Protein AF-0000000079471118 (afdb_homodimer)

Solvent-accessible surface area (backbone atoms only — not comparable to full-atom values): 15641 Å² total; per-residue (Å²): 132,54,49,66,48,56,53,48,51,47,45,50,26,27,74,70,40,84,67,59,53,67,59,34,50,53,54,43,32,71,78,36,56,78,58,51,64,77,46,69,72,38,81,84,42,38,38,60,42,48,54,52,50,48,50,54,51,33,49,56,26,56,62,56,81,50,81,45,24,66,61,51,50,52,52,48,48,47,43,35,44,35,70,72,39,62,73,66,54,53,52,54,48,55,49,39,47,51,54,43,45,43,61,64,39,38,90,74,56,40,72,67,42,51,50,34,49,54,51,49,53,52,52,50,44,50,39,73,78,44,63,83,67,60,77,69,80,64,74,78,86,133,54,46,64,46,56,53,48,50,47,44,50,25,27,75,69,39,84,67,59,52,67,58,35,50,51,54,43,32,71,77,37,56,80,58,51,63,77,45,70,72,38,82,83,42,38,39,60,44,48,54,52,51,48,50,53,51,32,50,54,26,56,61,57,83,51,82,44,22,66,61,52,51,51,50,49,49,47,41,35,44,35,70,74,38,63,72,67,53,53,52,53,49,56,50,39,47,51,53,43,44,44,62,64,39,39,91,73,57,41,74,67,43,52,52,35,49,54,52,49,53,52,51,51,44,50,40,72,77,46,68,83,65,63,78,68,80,63,71,77,87

Nearest PDB structures (foldseek):
  7ohd-assembly1_A  TM=8.290E-01  e=1.292E-02  Mus musculus
  7vqg-assembly1_A  TM=8.232E-01  e=1.292E-02  Homo sapiens
  4mpm-assembly1_A  TM=7.815E-01  e=1.292E-02  Homo sapiens
  1oj6-assembly1_A  TM=8.125E-01  e=1.860E-02  Homo sapiens
  8grz-assembly1_A  TM=8.108E-01  e=1.860E-02  Homo sapiens

Radius of gyration: 20.03 Å; Cα contacts (8 Å, |Δi|>4): 223; chains: 2; bounding box: 37×60×41 Å

Foldseek 3Di:
DPLVLLVVLVVLLCVQDVACLVVLVVLLCVVPVVCVVVCVVVVVCPVSRVVVVLVVVLLNCVSPVVPCNLVSLVVVCVVCVVVVHHLVVVLVSLVSVVVSSCVRSDPVCDPVSVVVSVVSSVVVVVCSVPSPPPPPVPPVD/DPLVLQVVLVVLLCVQDVACLVVLVVLLCVVPVVCVVVCVPVVVCPVSRVVVVLVVVLLNCVSPVVPCNLVSLVVVCVVCVVVVHHLVVVLVSLVSVVVSSCVRSDPVCDPVSVVVSVVSSVVVVVCSVPSPPPPPCPPVD

Sequence (282 aa):
MNADLIEQSLELAAERCEDLTPLVYARLFADHPEMEALFWDDKNWAIRGEMLAQVFSAILDFIGERLYASTLIQTEVITHAGYDVPPDVFAIFFSTVAATLKDVVGGDWTPAIDQAWTKLLADLDYYVTHPNQAETVGVTVMNADLIEQSLELAAERCEDLTPLVYARLFADHPEMEALFWDDKNWAIRGEMLAQVFSAILDFIGERLYASTLIQTEVITHAGYDVPP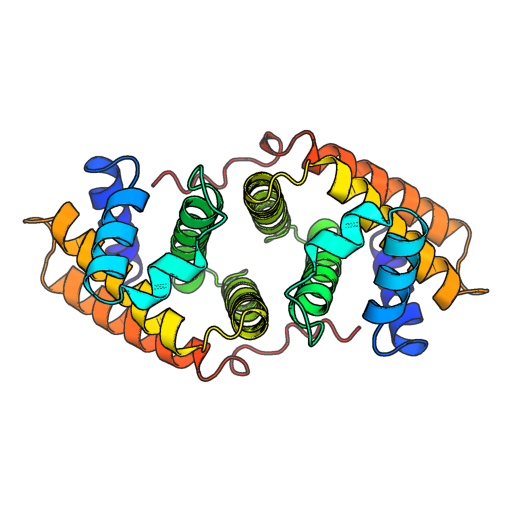DVFAIFFSTVAATLKDVVGGDWTPAIDQAWTKLLADLDYYVTHPNQAETVGVTV

Organism: NCBI:txid2803784

InterPro domains:
  IPR000971 Globin [PF00042] (24-123)
  IPR000971 Globin [PS01033] (1-133)
  IPR009050 Globin-like superfamily [SSF46458] (4-123)
  IPR012292 Globin/Protoglobin [G3DSA:1.10.490.10] (1-130)
  IPR044399 Myoglobin-like, M family globin domain [cd01040] (6-124)

Secondary structure (DSSP, 8-state):
--HHHHHHHHHHHHHH-S--HHHHHHHHHHH-HHHHGGGTT-TTSHHHHHHHHHHHHHHHHHTTT-SSHHHHHHHHHHHHHHTT--THHHHHHHHHHHHHHHHHHGGG--HHHHHHHHHHHHHHHHHHH-GGGS-------/--HHHHHHHHHHHHHH-S--HHHHHHHHHHH-HHHHGGGTT-TTSHHHHHHHHHHHHHHHHHTTT-SSHHHHHHHHHHHHHHTT--THHHHHHHHHHHHHHHHHHGGG--HHHHHHHHHHHHHHHHHHH-GGGS-------

Structure (mmCIF, N/CA/C/O backbone):
data_AF-0000000079471118-model_v1
#
loop_
_entity.id
_entity.type
_entity.pdbx_description
1 polymer Globin
#
loop_
_atom_site.group_PDB
_atom_site.id
_atom_site.type_symbol
_atom_site.label_atom_id
_atom_site.label_alt_id
_atom_site.label_comp_id
_atom_site.label_asym_id
_atom_site.label_entity_id
_atom_site.label_seq_id
_atom_site.pdbx_PDB_ins_code
_atom_site.Cartn_x
_atom_site.Cartn_y
_atom_site.Cartn_z
_atom_site.occupancy
_atom_site.B_iso_or_equiv
_atom_site.auth_seq_id
_atom_site.auth_comp_id
_atom_site.auth_asym_id
_atom_site.auth_atom_id
_atom_site.pdbx_PDB_model_num
ATOM 1 N N . MET A 1 1 ? 1.698 -24.203 8.938 1 67 1 MET A N 1
ATOM 2 C CA . MET A 1 1 ? 2.109 -23.844 7.586 1 67 1 MET A CA 1
ATOM 3 C C . MET A 1 1 ? 3.625 -23.922 7.438 1 67 1 MET A C 1
ATOM 5 O O . MET A 1 1 ? 4.359 -23.641 8.383 1 67 1 MET A O 1
ATOM 9 N N . ASN A 1 2 ? 4.113 -24.547 6.211 1 87.25 2 ASN A N 1
ATOM 10 C CA . ASN A 1 2 ? 5.555 -24.672 6.008 1 87.25 2 ASN A CA 1
ATOM 11 C C . ASN A 1 2 ? 6.105 -23.5 5.207 1 87.25 2 ASN A C 1
ATOM 13 O O . ASN A 1 2 ? 6.121 -23.531 3.977 1 87.25 2 ASN A O 1
ATOM 17 N N . ALA A 1 3 ? 6.508 -22.547 5.828 1 95.12 3 ALA A N 1
ATOM 18 C CA . ALA A 1 3 ? 7.008 -21.297 5.262 1 95.12 3 ALA A CA 1
ATOM 19 C C . ALA A 1 3 ? 8.172 -21.562 4.309 1 95.12 3 ALA A C 1
ATOM 21 O O . ALA A 1 3 ? 8.297 -20.891 3.277 1 95.12 3 ALA A O 1
ATOM 22 N N . ASP A 1 4 ? 8.906 -22.531 4.602 1 96.88 4 ASP A N 1
ATOM 23 C CA . ASP A 1 4 ? 10.094 -22.828 3.805 1 96.88 4 ASP A CA 1
ATOM 24 C C . ASP A 1 4 ? 9.711 -23.266 2.395 1 96.88 4 ASP A C 1
ATOM 26 O O . ASP A 1 4 ? 10.391 -22.922 1.424 1 96.88 4 ASP A O 1
ATOM 30 N N . LEU A 1 5 ? 8.648 -24 2.322 1 98.12 5 LEU A N 1
ATOM 31 C CA . LEU A 1 5 ? 8.219 -24.516 1.028 1 98.12 5 LEU A CA 1
ATOM 32 C C . LEU A 1 5 ? 7.652 -23.391 0.16 1 98.12 5 LEU A C 1
ATOM 34 O O . LEU A 1 5 ? 7.805 -23.422 -1.063 1 98.12 5 LEU A O 1
ATOM 38 N N . ILE A 1 6 ? 6.961 -22.484 0.788 1 98.5 6 ILE A N 1
ATOM 39 C CA . ILE A 1 6 ? 6.465 -21.312 0.062 1 98.5 6 ILE A CA 1
ATOM 40 C C . ILE A 1 6 ? 7.641 -20.516 -0.504 1 98.5 6 ILE A C 1
ATOM 42 O O . ILE A 1 6 ? 7.672 -20.219 -1.698 1 98.5 6 ILE A O 1
ATOM 46 N N . GLU A 1 7 ? 8.633 -20.234 0.314 1 97.88 7 GLU A N 1
ATOM 47 C CA . GLU A 1 7 ? 9.805 -19.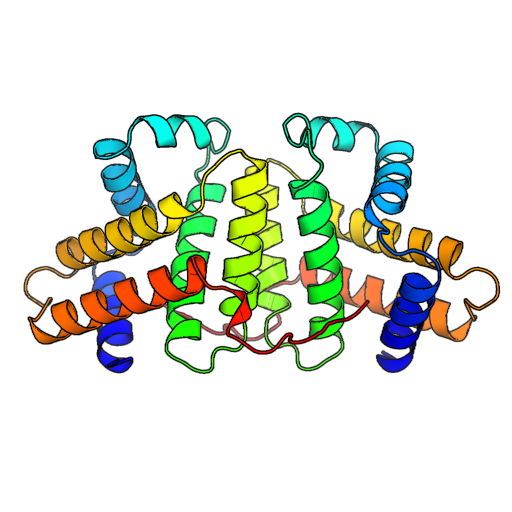484 -0.107 1 97.88 7 GLU A CA 1
ATOM 48 C C . GLU A 1 7 ? 10.562 -20.203 -1.214 1 97.88 7 GLU A C 1
ATOM 50 O O . GLU A 1 7 ? 10.992 -19.594 -2.191 1 97.88 7 GLU A O 1
ATOM 55 N N . GLN A 1 8 ? 10.695 -21.438 -1.019 1 97.56 8 GLN A N 1
ATOM 56 C CA . GLN A 1 8 ? 11.391 -22.25 -2.016 1 97.56 8 GLN A CA 1
ATOM 57 C C . GLN A 1 8 ? 10.68 -22.188 -3.363 1 97.56 8 GLN A C 1
ATOM 59 O O . GLN A 1 8 ? 11.32 -22.078 -4.406 1 97.56 8 GLN A O 1
ATOM 64 N N . SER A 1 9 ? 9.406 -22.297 -3.334 1 98.19 9 SER A N 1
ATOM 65 C CA . SER A 1 9 ? 8.648 -22.297 -4.582 1 98.19 9 SER A CA 1
ATOM 66 C C . SER A 1 9 ? 8.742 -20.938 -5.285 1 98.19 9 SER A C 1
ATOM 68 O O . SER A 1 9 ? 8.781 -20.875 -6.516 1 98.19 9 SER A O 1
ATOM 70 N N . LEU A 1 10 ? 8.766 -19.922 -4.508 1 97.94 10 LEU A N 1
ATOM 71 C CA . LEU A 1 10 ? 8.938 -18.594 -5.086 1 97.94 10 LEU A CA 1
ATOM 72 C C . LEU A 1 10 ? 10.32 -18.453 -5.711 1 97.94 10 LEU A C 1
ATOM 74 O O . LEU A 1 10 ? 10.461 -17.844 -6.777 1 97.94 10 LEU A O 1
ATOM 78 N N . GLU A 1 11 ? 11.305 -18.969 -5.059 1 97.56 11 GLU A N 1
ATOM 79 C CA . GLU A 1 11 ? 12.672 -18.922 -5.582 1 97.56 11 GLU A CA 1
ATOM 80 C C . GLU A 1 11 ? 12.789 -19.719 -6.879 1 97.56 11 GLU A C 1
ATOM 82 O O . GLU A 1 11 ? 13.43 -19.266 -7.832 1 97.56 11 GLU A O 1
ATOM 87 N N . LEU A 1 12 ? 12.188 -20.891 -6.922 1 98.06 12 LEU A N 1
ATOM 88 C CA . LEU A 1 12 ? 12.188 -21.719 -8.125 1 98.06 12 LEU A CA 1
ATOM 89 C C . LEU A 1 12 ? 11.516 -20.984 -9.281 1 98.06 12 LEU A C 1
ATOM 91 O O . LEU A 1 12 ? 12.016 -21.031 -10.414 1 98.06 12 LEU A O 1
ATOM 95 N N . ALA A 1 13 ? 10.406 -20.344 -9 1 98.19 13 ALA A N 1
ATOM 96 C CA . ALA A 1 13 ? 9.703 -19.578 -10.039 1 98.19 13 ALA A CA 1
ATOM 97 C C . ALA A 1 13 ? 10.562 -18.438 -10.57 1 98.19 13 ALA A C 1
ATOM 99 O O . ALA A 1 13 ? 10.602 -18.203 -11.773 1 98.19 13 ALA A O 1
ATOM 100 N N . ALA A 1 14 ? 11.25 -17.75 -9.664 1 96.31 14 ALA A N 1
ATOM 101 C CA . ALA A 1 14 ? 12.094 -16.625 -10.039 1 96.31 14 ALA A CA 1
ATOM 102 C C . ALA A 1 14 ? 13.242 -17.078 -10.938 1 96.31 14 ALA A C 1
ATOM 104 O O . ALA A 1 14 ? 13.68 -16.328 -11.82 1 96.31 14 ALA A O 1
ATOM 105 N N . GLU A 1 15 ? 13.688 -18.266 -10.734 1 97.06 15 GLU A N 1
ATOM 106 C CA . GLU A 1 15 ? 14.766 -18.812 -11.555 1 97.06 15 GLU A CA 1
ATOM 107 C C . GLU A 1 15 ? 14.281 -19.094 -12.977 1 97.06 15 GLU A C 1
ATOM 109 O O . GLU A 1 15 ? 15.078 -19.062 -13.922 1 97.06 15 GLU A O 1
ATOM 114 N N . ARG A 1 16 ? 13.031 -19.312 -13.109 1 97.56 16 ARG A N 1
ATOM 115 C CA . ARG A 1 16 ? 12.492 -19.766 -14.383 1 97.56 16 ARG A CA 1
ATOM 116 C C . ARG A 1 16 ? 11.859 -18.609 -15.148 1 97.56 16 ARG A C 1
ATOM 118 O O . ARG A 1 16 ? 11.773 -18.641 -16.375 1 97.56 16 ARG A O 1
ATOM 125 N N . CYS A 1 17 ? 11.383 -17.672 -14.422 1 97.44 17 CYS A N 1
ATOM 126 C CA . CYS A 1 17 ? 10.688 -16.531 -15.008 1 97.44 17 CYS A CA 1
ATOM 127 C C . CYS A 1 17 ? 11.031 -15.242 -14.281 1 97.44 17 CYS A C 1
ATOM 129 O O . CYS A 1 17 ? 10.688 -15.078 -13.109 1 97.44 17 CYS A O 1
ATOM 131 N N . GLU A 1 18 ? 11.672 -14.305 -14.938 1 95.44 18 GLU A N 1
ATOM 132 C CA . GLU A 1 18 ? 12.148 -13.062 -14.336 1 95.44 18 GLU A CA 1
ATOM 133 C C . GLU A 1 18 ? 10.984 -12.188 -13.891 1 95.44 18 GLU A C 1
ATOM 135 O O . GLU A 1 18 ? 11.047 -11.547 -12.836 1 95.44 18 GLU A O 1
ATOM 140 N N . ASP A 1 19 ? 10.008 -12.125 -14.719 1 96.88 19 ASP A N 1
ATOM 141 C CA . ASP A 1 19 ? 8.828 -11.305 -14.438 1 96.88 19 ASP A CA 1
ATOM 142 C C . ASP A 1 19 ? 7.543 -12.102 -14.656 1 96.88 19 ASP A C 1
ATOM 144 O O . ASP A 1 19 ? 7.176 -12.406 -15.789 1 96.88 19 ASP A O 1
ATOM 148 N N . LEU A 1 20 ? 6.824 -12.375 -13.57 1 98.06 20 LEU A N 1
ATOM 149 C CA . LEU A 1 20 ? 5.637 -13.227 -13.602 1 98.06 20 LEU A CA 1
ATOM 150 C C . LEU A 1 20 ? 4.395 -12.406 -13.945 1 98.06 20 LEU A C 1
ATOM 152 O O . LEU A 1 20 ? 3.326 -12.969 -14.195 1 98.06 20 LEU A O 1
ATOM 156 N N . THR A 1 21 ? 4.535 -11.125 -14.047 1 98.5 21 THR A N 1
ATOM 157 C CA . THR A 1 21 ? 3.395 -10.219 -14.148 1 98.5 21 THR A CA 1
ATOM 158 C C . THR A 1 21 ? 2.559 -10.531 -15.383 1 98.5 21 THR A C 1
ATOM 160 O O . THR A 1 21 ? 1.351 -10.758 -15.281 1 98.5 21 THR A O 1
ATOM 163 N N . PRO A 1 22 ? 3.16 -10.703 -16.562 1 98.19 22 PRO A N 1
ATOM 164 C CA . PRO A 1 22 ? 2.336 -10.992 -17.734 1 98.19 22 PRO A CA 1
ATOM 165 C C . PRO A 1 22 ? 1.589 -12.32 -17.625 1 98.19 22 PRO A C 1
ATOM 167 O O . PRO A 1 22 ? 0.435 -12.422 -18.047 1 98.19 22 PRO A O 1
ATOM 170 N N . LEU A 1 23 ? 2.189 -13.305 -17 1 98.69 23 LEU A N 1
ATOM 171 C CA . LEU A 1 23 ? 1.571 -14.617 -16.891 1 98.69 23 LEU A CA 1
ATOM 172 C C . LEU A 1 23 ? 0.411 -14.594 -15.898 1 98.69 23 LEU A C 1
ATOM 174 O O . LEU A 1 23 ? -0.646 -15.172 -16.156 1 98.69 23 LEU A O 1
ATOM 178 N N . VAL A 1 24 ? 0.638 -13.906 -14.812 1 98.81 24 VAL A N 1
ATOM 179 C CA . VAL A 1 24 ? -0.383 -13.828 -13.773 1 98.81 24 VAL A CA 1
ATOM 180 C C . VAL A 1 24 ? -1.61 -13.094 -14.305 1 98.81 24 VAL A C 1
ATOM 182 O O . VAL A 1 24 ? -2.738 -13.578 -14.164 1 98.81 24 VAL A O 1
ATOM 185 N N . TYR A 1 25 ? -1.424 -12.016 -14.938 1 98.75 25 TYR A N 1
ATOM 186 C CA . TYR A 1 25 ? -2.562 -11.211 -15.367 1 98.75 25 TYR A CA 1
ATOM 187 C C . TYR A 1 25 ? -3.225 -11.82 -16.594 1 98.75 25 TYR A C 1
ATOM 189 O O . TYR A 1 25 ? -4.438 -11.688 -16.781 1 98.75 25 TYR A O 1
ATOM 197 N N . ALA A 1 26 ? -2.428 -12.516 -17.484 1 98.62 26 ALA A N 1
ATOM 198 C CA . ALA A 1 26 ? -3.059 -13.273 -18.562 1 98.62 26 ALA A CA 1
ATOM 199 C C . ALA A 1 26 ? -4.031 -14.312 -18 1 98.62 26 ALA A C 1
ATOM 201 O O . ALA A 1 26 ? -5.16 -14.438 -18.484 1 98.62 26 ALA A O 1
ATOM 202 N N . ARG A 1 27 ? -3.621 -15.039 -17 1 98.75 27 ARG A N 1
ATOM 203 C CA . ARG A 1 27 ? -4.48 -16.047 -16.375 1 98.75 27 ARG A CA 1
ATOM 204 C C . ARG A 1 27 ? -5.684 -15.391 -15.703 1 98.75 27 ARG A C 1
ATOM 206 O O . ARG A 1 27 ? -6.812 -15.859 -15.859 1 98.75 27 ARG A O 1
ATOM 213 N N . LEU A 1 28 ? -5.426 -14.289 -14.961 1 98.69 28 LEU A N 1
ATOM 214 C CA . LEU A 1 28 ? -6.5 -13.594 -14.266 1 98.69 28 LEU A CA 1
ATOM 215 C C . LEU A 1 28 ? -7.578 -13.141 -15.242 1 98.69 28 LEU A C 1
ATOM 217 O O . LEU A 1 28 ? -8.766 -13.391 -15.016 1 98.69 28 LEU A O 1
ATOM 221 N N . PHE A 1 29 ? -7.164 -12.555 -16.344 1 98.38 29 PHE A N 1
ATOM 222 C CA . PHE A 1 29 ? -8.117 -11.93 -17.25 1 98.38 29 PHE A CA 1
ATOM 223 C C . PHE A 1 29 ? -8.797 -12.977 -18.125 1 98.38 29 PHE A C 1
ATOM 225 O O . PHE A 1 29 ? -9.906 -12.766 -18.609 1 98.38 29 PHE A O 1
ATOM 232 N N . ALA A 1 30 ? -8.117 -14.102 -18.344 1 98.44 30 ALA A N 1
ATOM 233 C CA . ALA A 1 30 ? -8.773 -15.219 -19.016 1 98.44 30 ALA A CA 1
ATOM 234 C C . ALA A 1 30 ? -9.945 -15.742 -18.203 1 98.44 30 ALA A C 1
ATOM 236 O O . ALA A 1 30 ? -11.016 -16.016 -18.734 1 98.44 30 ALA A O 1
ATOM 237 N N . ASP A 1 31 ? -9.758 -15.828 -16.922 1 97.56 31 ASP A N 1
ATOM 238 C CA . ASP A 1 31 ? -10.766 -16.391 -16.016 1 97.56 31 ASP A CA 1
ATOM 239 C C . ASP A 1 31 ? -11.773 -15.32 -15.602 1 97.56 31 ASP A C 1
ATOM 241 O O . ASP A 1 31 ? -12.93 -15.633 -15.312 1 97.56 31 ASP A O 1
ATOM 245 N N . HIS A 1 32 ? -11.328 -14.047 -15.547 1 97.25 32 HIS A N 1
ATOM 246 C CA . HIS A 1 32 ? -12.141 -12.93 -15.086 1 97.25 32 HIS A CA 1
ATOM 247 C C . HIS A 1 32 ? -11.984 -11.719 -16 1 97.25 32 HIS A C 1
ATOM 249 O O . HIS A 1 32 ? -11.445 -10.688 -15.594 1 97.25 32 HIS A O 1
ATOM 255 N N . PRO A 1 33 ? -12.555 -11.82 -17.219 1 97.31 33 PRO A N 1
ATOM 256 C CA . PRO A 1 33 ? -12.367 -10.758 -18.203 1 97.31 33 PRO A CA 1
ATOM 257 C C . PRO A 1 33 ? -12.898 -9.406 -17.734 1 97.31 33 PRO A C 1
ATOM 259 O O . PRO A 1 33 ? -12.383 -8.359 -18.125 1 97.31 33 PRO A O 1
ATOM 262 N N . GLU A 1 34 ? -13.891 -9.422 -16.828 1 95.25 34 GLU A N 1
ATOM 263 C CA . GLU A 1 34 ? -14.477 -8.195 -16.297 1 95.25 34 GLU A CA 1
ATOM 264 C C . GLU A 1 34 ? -13.461 -7.395 -15.5 1 95.25 34 GLU A C 1
ATOM 266 O O . GLU A 1 34 ? -13.586 -6.172 -15.367 1 95.25 34 GLU A O 1
ATOM 271 N N . MET A 1 35 ? -12.375 -8.023 -14.984 1 96.06 35 MET A N 1
ATOM 272 C CA . MET A 1 35 ? -11.367 -7.348 -14.18 1 96.06 35 MET A CA 1
ATOM 273 C C . MET A 1 35 ? -10.375 -6.598 -15.055 1 96.06 35 MET A C 1
ATOM 275 O O . MET A 1 35 ? -9.695 -5.68 -14.594 1 96.06 35 MET A O 1
ATOM 279 N N . GLU A 1 36 ? -10.297 -7.008 -16.297 1 96.25 36 GLU A N 1
ATOM 280 C CA . GLU A 1 36 ? -9.328 -6.367 -17.188 1 96.25 36 GLU A CA 1
ATOM 281 C C . GLU A 1 36 ? -9.656 -4.891 -17.391 1 96.25 36 GLU A C 1
ATOM 283 O O . GLU A 1 36 ? -8.75 -4.055 -17.469 1 96.25 36 GLU A O 1
ATOM 288 N N . ALA A 1 37 ? -10.922 -4.566 -17.375 1 94.12 37 ALA A N 1
ATOM 289 C CA . ALA A 1 37 ? -11.383 -3.199 -17.594 1 94.12 37 ALA A CA 1
ATOM 290 C C . ALA A 1 37 ? -10.953 -2.279 -16.469 1 94.12 37 ALA A C 1
ATOM 292 O O . ALA A 1 37 ? -10.844 -1.064 -16.641 1 94.12 37 ALA A O 1
ATOM 293 N N . LEU A 1 38 ? -10.703 -2.863 -15.297 1 93.12 38 LEU A N 1
ATOM 294 C CA . LEU A 1 38 ? -10.297 -2.084 -14.133 1 93.12 38 LEU A CA 1
ATOM 295 C C . LEU A 1 38 ? -8.891 -1.525 -14.312 1 93.12 38 LEU A C 1
ATOM 297 O O . LEU A 1 38 ? -8.477 -0.62 -13.586 1 93.12 38 LEU A O 1
ATOM 301 N N . PHE A 1 39 ? -8.195 -2.004 -15.289 1 95.19 39 PHE A N 1
ATOM 302 C CA . PHE A 1 39 ? -6.809 -1.604 -15.492 1 95.19 39 PHE A CA 1
ATOM 303 C C . PHE A 1 39 ? -6.668 -0.774 -16.766 1 95.19 39 PHE A C 1
ATOM 305 O O . PHE A 1 39 ? -5.598 -0.731 -17.375 1 95.19 39 PHE A O 1
ATOM 312 N N . TRP A 1 40 ? -7.746 -0.071 -17.078 1 91.31 40 TRP A N 1
ATOM 313 C CA . TRP A 1 40 ? -7.812 0.653 -18.344 1 91.31 40 TRP A CA 1
ATOM 314 C C . TRP A 1 40 ? -6.75 1.744 -18.406 1 91.31 40 TRP A C 1
ATOM 316 O O . TRP A 1 40 ? -6.234 2.064 -19.484 1 91.31 40 TRP A O 1
ATOM 326 N N . ASP A 1 41 ? -6.371 2.268 -17.312 1 88.06 41 ASP A N 1
ATOM 327 C CA . ASP A 1 41 ? -5.449 3.398 -17.297 1 88.06 41 ASP A CA 1
ATOM 328 C C . ASP A 1 41 ? -4.027 2.945 -16.969 1 88.06 41 ASP A C 1
ATOM 330 O O . ASP A 1 41 ? -3.125 3.773 -16.828 1 88.06 41 ASP A O 1
ATOM 334 N N . ASP A 1 42 ? -3.842 1.68 -16.781 1 93.38 42 ASP A N 1
ATOM 335 C CA . ASP A 1 42 ? -2.525 1.109 -16.516 1 93.38 42 ASP A CA 1
ATOM 336 C C . ASP A 1 42 ? -1.831 0.688 -17.812 1 93.38 42 ASP A C 1
ATOM 338 O O . ASP A 1 42 ? -1.557 -0.497 -18.016 1 93.38 42 ASP A O 1
ATOM 342 N N . LYS A 1 43 ? -1.395 1.702 -18.641 1 91.12 43 LYS A N 1
ATOM 343 C CA . LYS A 1 43 ? -0.921 1.468 -20 1 91.12 43 LYS A CA 1
ATOM 344 C C . LYS A 1 43 ? 0.472 0.844 -20 1 91.12 43 LYS A C 1
ATOM 346 O O . LYS A 1 43 ? 0.802 0.048 -20.875 1 91.12 43 LYS A O 1
ATOM 351 N N . ASN A 1 44 ? 1.226 1.172 -19.031 1 93.06 44 ASN A N 1
ATOM 352 C CA . ASN A 1 44 ? 2.596 0.668 -19.016 1 93.06 44 ASN A CA 1
ATOM 353 C C . ASN A 1 44 ? 2.76 -0.478 -18.031 1 93.06 44 ASN A C 1
ATOM 355 O O . ASN A 1 44 ? 3.883 -0.9 -17.75 1 93.06 44 ASN A O 1
ATOM 359 N N . TRP A 1 45 ? 1.742 -0.939 -17.359 1 95 45 TRP A N 1
ATOM 360 C CA . TRP A 1 45 ? 1.654 -2.113 -16.5 1 95 45 TRP A CA 1
ATOM 361 C C . TRP A 1 45 ? 2.344 -1.861 -15.164 1 95 45 TRP A C 1
ATOM 363 O O . TRP A 1 45 ? 2.645 -2.803 -14.422 1 95 45 TRP A O 1
ATOM 373 N N . ALA A 1 46 ? 2.545 -0.567 -14.844 1 94.31 46 ALA A N 1
ATOM 374 C CA . ALA A 1 46 ? 3.205 -0.233 -13.586 1 94.31 46 ALA A CA 1
ATOM 375 C C . ALA A 1 46 ? 2.334 -0.614 -12.391 1 94.31 46 ALA A C 1
ATOM 377 O O . ALA A 1 46 ? 2.828 -1.156 -11.406 1 94.31 46 ALA A O 1
ATOM 378 N N . ILE A 1 47 ? 1.102 -0.398 -12.539 1 95.19 47 ILE A N 1
ATOM 379 C CA . ILE A 1 47 ? 0.175 -0.689 -11.453 1 95.19 47 ILE A CA 1
ATOM 380 C C . ILE A 1 47 ? 0.05 -2.199 -11.273 1 95.19 47 ILE A C 1
ATOM 382 O O . ILE A 1 47 ? 0.172 -2.709 -10.156 1 95.19 47 ILE A O 1
ATOM 386 N N . ARG A 1 48 ? -0.104 -2.918 -12.359 1 97.56 48 ARG A N 1
ATOM 387 C CA . ARG A 1 48 ? -0.202 -4.375 -12.305 1 97.56 48 ARG A CA 1
ATOM 388 C C . ARG A 1 48 ? 1.062 -4.984 -11.711 1 97.56 48 ARG A C 1
ATOM 390 O O . ARG A 1 48 ? 0.987 -5.898 -10.883 1 97.56 48 ARG A O 1
ATOM 397 N N . GLY A 1 49 ? 2.141 -4.461 -12.18 1 97.44 49 GLY A N 1
ATOM 398 C CA . GLY A 1 49 ? 3.406 -4.938 -11.641 1 97.44 49 GLY A CA 1
ATOM 399 C C . GLY A 1 49 ? 3.553 -4.695 -10.148 1 97.44 49 GLY A C 1
ATOM 400 O O . GLY A 1 49 ? 3.979 -5.586 -9.414 1 97.44 49 GLY A O 1
ATOM 401 N N . GLU A 1 50 ? 3.215 -3.527 -9.711 1 96.38 50 GLU A N 1
ATOM 402 C CA . GLU A 1 50 ? 3.33 -3.189 -8.297 1 96.38 50 GLU A CA 1
ATOM 403 C C . GLU A 1 50 ? 2.357 -4.008 -7.449 1 96.38 50 GLU A C 1
ATOM 405 O O . GLU A 1 50 ? 2.699 -4.445 -6.352 1 96.38 50 GLU A O 1
ATOM 410 N N . MET A 1 51 ? 1.143 -4.207 -7.969 1 97.25 51 MET A N 1
ATOM 411 C CA . MET A 1 51 ? 0.177 -5.031 -7.246 1 97.25 51 MET A CA 1
ATOM 412 C C . MET A 1 51 ? 0.724 -6.434 -7.02 1 97.25 51 MET A C 1
ATOM 414 O O . MET A 1 51 ? 0.645 -6.961 -5.906 1 97.25 51 MET A O 1
ATOM 418 N N . LEU A 1 52 ? 1.318 -7.008 -8.031 1 98 52 LEU A N 1
ATOM 419 C CA . LEU A 1 52 ? 1.875 -8.352 -7.883 1 98 52 LEU A CA 1
ATOM 420 C C . LEU A 1 52 ? 3.053 -8.344 -6.914 1 98 52 LEU A C 1
ATOM 422 O O . LEU A 1 52 ? 3.186 -9.25 -6.09 1 98 52 LEU A O 1
ATOM 426 N N . ALA A 1 53 ? 3.873 -7.344 -7.016 1 96.5 53 ALA A N 1
ATOM 427 C CA . ALA A 1 53 ? 5 -7.242 -6.09 1 96.5 53 ALA A CA 1
ATOM 428 C C . ALA A 1 53 ? 4.516 -7.188 -4.641 1 96.5 53 ALA A C 1
ATOM 430 O O . ALA A 1 53 ? 5.102 -7.824 -3.762 1 96.5 53 ALA A O 1
ATOM 431 N N . GLN A 1 54 ? 3.436 -6.465 -4.391 1 95.94 54 GLN A N 1
ATOM 432 C CA . GLN A 1 54 ? 2.879 -6.359 -3.049 1 95.94 54 GLN A CA 1
ATOM 433 C C . GLN A 1 54 ? 2.33 -7.703 -2.572 1 95.94 54 GLN A C 1
ATOM 435 O O . GLN A 1 54 ? 2.391 -8.016 -1.381 1 95.94 54 GLN A O 1
ATOM 440 N N . VAL A 1 55 ? 1.783 -8.43 -3.484 1 97.44 55 VAL A N 1
ATOM 441 C CA . VAL A 1 55 ? 1.293 -9.758 -3.139 1 97.44 55 VAL A CA 1
ATOM 442 C C . VAL A 1 55 ? 2.449 -10.625 -2.643 1 97.44 55 VAL A C 1
ATOM 444 O O . VAL A 1 55 ? 2.348 -11.266 -1.595 1 97.44 55 VAL A O 1
ATOM 447 N N . PHE A 1 56 ? 3.553 -10.617 -3.348 1 96.94 56 PHE A N 1
ATOM 448 C CA . PHE A 1 56 ? 4.711 -11.398 -2.922 1 96.94 56 PHE A CA 1
ATOM 449 C C . PHE A 1 56 ? 5.23 -10.898 -1.579 1 96.94 56 PHE A C 1
ATOM 451 O O . PHE A 1 56 ? 5.527 -11.703 -0.688 1 96.94 56 PHE A O 1
ATOM 458 N N . SER A 1 57 ? 5.285 -9.586 -1.442 1 94.88 57 SER A N 1
ATOM 459 C CA . SER A 1 57 ? 5.754 -9.008 -0.189 1 94.88 57 SER A CA 1
ATOM 460 C C . SER A 1 57 ? 4.844 -9.391 0.973 1 94.88 57 SER A C 1
ATOM 462 O O . SER A 1 57 ? 5.324 -9.75 2.049 1 94.88 57 SER A O 1
ATOM 464 N N . ALA A 1 58 ? 3.566 -9.328 0.731 1 95 58 ALA A N 1
ATOM 465 C CA . ALA A 1 58 ? 2.594 -9.672 1.767 1 95 58 ALA A CA 1
ATOM 466 C C . ALA A 1 58 ? 2.707 -11.141 2.16 1 95 58 ALA A C 1
ATOM 468 O O . ALA A 1 58 ? 2.674 -11.477 3.348 1 95 58 ALA A O 1
ATOM 469 N N . ILE A 1 59 ? 2.877 -11.977 1.168 1 96.94 59 ILE A N 1
ATOM 470 C CA . ILE A 1 59 ? 3.004 -13.406 1.419 1 96.94 59 ILE A CA 1
ATOM 471 C C . ILE A 1 59 ? 4.258 -13.672 2.246 1 96.94 59 ILE A C 1
ATOM 473 O O . ILE A 1 59 ? 4.199 -14.352 3.273 1 96.94 59 ILE A O 1
ATOM 477 N N . LEU A 1 60 ? 5.305 -13.117 1.845 1 96.31 60 LEU A N 1
ATOM 478 C CA . LEU A 1 60 ? 6.578 -13.375 2.508 1 96.31 60 LEU A CA 1
ATOM 479 C C . LEU A 1 60 ? 6.559 -12.859 3.943 1 96.31 60 LEU A C 1
ATOM 481 O O . LEU A 1 60 ? 7.082 -13.516 4.852 1 96.31 60 LEU A O 1
ATOM 485 N N . ASP A 1 61 ? 6.012 -11.727 4.16 1 94.31 61 ASP A N 1
ATOM 486 C CA . ASP A 1 61 ? 5.902 -11.219 5.523 1 94.31 61 ASP A CA 1
ATOM 487 C C . ASP A 1 61 ? 4.895 -12.031 6.332 1 94.31 61 ASP A C 1
ATOM 489 O O . ASP A 1 61 ? 5.109 -12.281 7.52 1 94.31 61 ASP A O 1
ATOM 493 N N . PHE A 1 62 ? 3.809 -12.438 5.703 1 95 62 PHE A N 1
ATOM 494 C CA . PHE A 1 62 ? 2.732 -13.18 6.355 1 95 62 PHE A CA 1
ATOM 495 C C . PHE A 1 62 ? 3.24 -14.516 6.891 1 95 62 PHE A C 1
ATOM 497 O O . PHE A 1 62 ? 2.865 -14.93 7.988 1 95 62 PHE A O 1
ATOM 504 N N . ILE A 1 63 ? 4.105 -15.125 6.199 1 96.31 63 ILE A N 1
ATOM 505 C CA . ILE A 1 63 ? 4.582 -16.438 6.594 1 96.31 63 ILE A CA 1
ATOM 506 C C . ILE A 1 63 ? 5.828 -16.297 7.473 1 96.31 63 ILE A C 1
ATOM 508 O O . ILE A 1 63 ? 6.371 -17.297 7.953 1 96.31 63 ILE A O 1
ATOM 512 N N . GLY A 1 64 ? 6.297 -15.078 7.648 1 94.31 64 GLY A N 1
ATOM 513 C CA . GLY A 1 64 ? 7.48 -14.797 8.445 1 94.31 64 GLY A CA 1
ATOM 514 C C . GLY A 1 64 ? 7.176 -14.047 9.727 1 94.31 64 GLY A C 1
ATOM 515 O O . GLY A 1 64 ? 6.414 -14.539 10.57 1 94.31 64 GLY A O 1
ATOM 516 N N . GLU A 1 65 ? 7.711 -12.797 9.836 1 90.62 65 GLU A N 1
ATOM 517 C CA . GLU A 1 65 ? 7.656 -12.047 11.086 1 90.62 65 GLU A CA 1
ATOM 518 C C . GLU A 1 65 ? 6.355 -11.258 11.195 1 90.62 65 GLU A C 1
ATOM 520 O O . GLU A 1 65 ? 6.023 -10.742 12.266 1 90.62 65 GLU A O 1
ATOM 525 N N . ARG A 1 66 ? 5.602 -11.133 10.188 1 91.06 66 ARG A N 1
ATOM 526 C CA . ARG A 1 66 ? 4.312 -10.445 10.148 1 91.06 66 ARG A CA 1
ATOM 527 C C . ARG A 1 66 ? 4.438 -9.008 10.641 1 91.06 66 ARG A C 1
ATOM 529 O O . ARG A 1 66 ? 3.67 -8.578 11.508 1 91.06 66 ARG A O 1
ATOM 536 N N . LEU A 1 67 ? 5.426 -8.391 10.031 1 87.88 67 LEU A N 1
ATOM 537 C CA . LEU A 1 67 ? 5.738 -7.023 10.453 1 87.88 67 LEU A CA 1
ATOM 538 C C . LEU A 1 67 ? 4.789 -6.027 9.797 1 87.88 67 LEU A C 1
ATOM 540 O O . LEU A 1 67 ? 4.449 -5.004 10.398 1 87.88 67 LEU A O 1
ATOM 544 N N . TYR A 1 68 ? 4.344 -6.367 8.57 1 90.56 68 TYR A N 1
ATOM 545 C CA . TYR A 1 68 ? 3.609 -5.32 7.871 1 90.56 68 TYR A CA 1
ATOM 546 C C . TYR A 1 68 ? 2.516 -5.914 6.992 1 90.56 68 TYR A C 1
ATOM 548 O O . TYR A 1 68 ? 1.727 -5.184 6.391 1 90.56 68 TYR A O 1
ATOM 556 N N . ALA A 1 69 ? 2.41 -7.219 6.922 1 92.31 69 ALA A N 1
ATOM 557 C CA . ALA A 1 69 ? 1.44 -7.867 6.043 1 92.31 69 ALA A CA 1
ATOM 558 C C . ALA A 1 69 ? 0.015 -7.449 6.398 1 92.31 69 ALA A C 1
ATOM 560 O O . ALA A 1 69 ? -0.791 -7.16 5.512 1 92.31 69 ALA A O 1
ATOM 561 N N . SER A 1 70 ? -0.28 -7.395 7.613 1 89.56 70 SER A N 1
ATOM 562 C CA . SER A 1 70 ? -1.618 -7.023 8.062 1 89.56 70 SER A CA 1
ATOM 563 C C . SER A 1 70 ? -1.985 -5.617 7.594 1 89.56 70 SER A C 1
ATOM 565 O O . SER A 1 70 ? -3.053 -5.41 7.016 1 89.56 70 SER A O 1
ATOM 567 N N . THR A 1 71 ? -1.08 -4.707 7.852 1 89.19 71 THR A N 1
ATOM 568 C CA . THR A 1 71 ? -1.304 -3.322 7.453 1 89.19 71 THR A CA 1
ATOM 569 C C . THR A 1 71 ? -1.447 -3.211 5.938 1 89.19 71 THR A C 1
ATOM 571 O O . THR A 1 71 ? -2.359 -2.547 5.441 1 89.19 71 THR A O 1
ATOM 574 N N . LEU A 1 72 ? -0.614 -3.941 5.227 1 92.19 72 LEU A N 1
ATOM 575 C CA . LEU A 1 72 ? -0.642 -3.904 3.77 1 92.19 72 LEU A CA 1
ATOM 576 C C . LEU A 1 72 ? -1.953 -4.473 3.236 1 92.19 72 LEU A C 1
ATOM 578 O O . LEU A 1 72 ? -2.586 -3.871 2.363 1 92.19 72 LEU A O 1
ATOM 582 N N . ILE A 1 73 ? -2.402 -5.547 3.758 1 93.19 73 ILE A N 1
ATOM 583 C CA . ILE A 1 73 ? -3.621 -6.203 3.299 1 93.19 73 ILE A CA 1
ATOM 584 C C . ILE A 1 73 ? -4.832 -5.328 3.615 1 93.19 73 ILE A C 1
ATOM 586 O O . ILE A 1 73 ? -5.695 -5.117 2.76 1 93.19 73 ILE A O 1
ATOM 590 N N . GLN A 1 74 ? -4.852 -4.793 4.742 1 91.06 74 GLN A N 1
ATOM 591 C CA . GLN A 1 74 ? -5.98 -3.945 5.125 1 91.06 74 GLN A CA 1
ATOM 592 C C . GLN A 1 74 ? -6.043 -2.691 4.258 1 91.06 74 GLN A C 1
ATOM 594 O O . GLN A 1 74 ? -7.121 -2.297 3.807 1 91.06 74 GLN A O 1
ATOM 599 N N . THR A 1 75 ? -4.883 -2.156 4.07 1 93.06 75 THR A N 1
ATOM 600 C CA . THR A 1 75 ? -4.805 -0.993 3.195 1 93.06 75 THR A CA 1
ATOM 601 C C . THR A 1 75 ? -5.344 -1.322 1.807 1 93.06 75 THR A C 1
ATOM 603 O O . THR A 1 75 ? -6.113 -0.549 1.235 1 93.06 75 THR A O 1
ATOM 606 N N . GLU A 1 76 ? -4.988 -2.457 1.292 1 94.75 76 GLU A N 1
ATOM 607 C CA . GLU A 1 76 ? -5.414 -2.836 -0.052 1 94.75 76 GLU A CA 1
ATOM 608 C C . GLU A 1 76 ? -6.906 -3.156 -0.087 1 94.75 76 GLU A C 1
ATOM 610 O O . GLU A 1 76 ? -7.582 -2.877 -1.079 1 94.75 76 GLU A O 1
ATOM 615 N N . VAL A 1 77 ? -7.461 -3.717 0.982 1 94 77 VAL A N 1
ATOM 616 C CA . VAL A 1 77 ? -8.891 -3.994 1.058 1 94 77 VAL A CA 1
ATOM 617 C C . VAL A 1 77 ? -9.672 -2.688 0.993 1 94 77 VAL A C 1
ATOM 619 O O . VAL A 1 77 ? -10.641 -2.57 0.231 1 94 77 VAL A O 1
ATOM 622 N N . ILE A 1 78 ? -9.25 -1.703 1.726 1 93.06 78 ILE A N 1
ATOM 623 C CA . ILE A 1 78 ? -9.922 -0.411 1.762 1 93.06 78 ILE A CA 1
ATOM 624 C C . ILE A 1 78 ? -9.789 0.281 0.408 1 93.06 78 ILE A C 1
ATOM 626 O O . ILE A 1 78 ? -10.773 0.775 -0.146 1 93.06 78 ILE A O 1
ATOM 630 N N . THR A 1 79 ? -8.578 0.271 -0.174 1 93.25 79 THR A N 1
ATOM 631 C CA . THR A 1 79 ? -8.336 0.909 -1.463 1 93.25 79 THR A CA 1
ATOM 632 C C . THR A 1 79 ? -9.195 0.275 -2.553 1 93.25 79 THR A C 1
ATOM 634 O O . THR A 1 79 ? -9.836 0.981 -3.334 1 93.25 79 THR A O 1
ATOM 637 N N . HIS A 1 80 ? -9.258 -1.062 -2.588 1 95.25 80 HIS A N 1
ATOM 638 C CA . HIS A 1 80 ? -10.039 -1.765 -3.604 1 95.25 80 HIS A CA 1
ATOM 639 C C . HIS A 1 80 ? -11.531 -1.52 -3.422 1 95.25 80 HIS A C 1
ATOM 641 O O . HIS A 1 80 ? -12.258 -1.344 -4.402 1 95.25 80 HIS A O 1
ATOM 647 N N . ALA A 1 81 ? -11.945 -1.442 -2.191 1 92.56 81 ALA A N 1
ATOM 648 C CA . ALA A 1 81 ? -13.336 -1.105 -1.919 1 92.56 81 ALA A CA 1
ATOM 649 C C . ALA A 1 81 ? -13.688 0.273 -2.471 1 92.56 81 ALA A C 1
ATOM 651 O O . ALA A 1 81 ? -14.797 0.487 -2.965 1 92.56 81 ALA A O 1
ATOM 652 N N . GLY A 1 82 ? -12.789 1.171 -2.404 1 91.75 82 GLY A N 1
ATOM 653 C CA . GLY A 1 82 ? -12.977 2.504 -2.957 1 91.75 82 GLY A CA 1
ATOM 654 C C . GLY A 1 82 ? -13.203 2.504 -4.457 1 91.75 82 GLY A C 1
ATOM 655 O O . GLY A 1 82 ? -13.852 3.398 -4.992 1 91.75 82 GLY A O 1
ATOM 656 N N . TYR A 1 83 ? -12.688 1.467 -5.102 1 92 83 TYR A N 1
ATOM 657 C CA . TYR A 1 83 ? -12.898 1.312 -6.539 1 92 83 TYR A CA 1
ATOM 658 C C . TYR A 1 83 ? -14.078 0.391 -6.82 1 92 83 TYR A C 1
ATOM 660 O O . TYR A 1 83 ? -14.281 -0.039 -7.961 1 92 83 TYR A O 1
ATOM 668 N N . ASP A 1 84 ? -14.797 0.014 -5.824 1 92.94 84 ASP A N 1
ATOM 669 C CA . ASP A 1 84 ? -15.938 -0.886 -5.906 1 92.94 84 ASP A CA 1
ATOM 670 C C . ASP A 1 84 ? -15.508 -2.293 -6.312 1 92.94 84 ASP A C 1
ATOM 672 O O . ASP A 1 84 ? -16.203 -2.969 -7.07 1 92.94 84 ASP A O 1
ATOM 676 N N . VAL A 1 85 ? -14.312 -2.646 -5.895 1 94 85 VAL A N 1
ATOM 677 C CA . VAL A 1 85 ? -13.805 -4.004 -6.039 1 94 85 VAL A CA 1
ATOM 678 C C . VAL A 1 85 ? -13.977 -4.766 -4.727 1 94 85 VAL A C 1
ATOM 680 O O . VAL A 1 85 ? -13.367 -4.414 -3.711 1 94 85 VAL A O 1
ATOM 683 N N . PRO A 1 86 ? -14.797 -5.801 -4.766 1 92 86 PRO A N 1
ATOM 684 C CA . PRO A 1 86 ? -15.102 -6.457 -3.496 1 92 86 PRO A CA 1
ATOM 685 C C . PRO A 1 86 ? -13.938 -7.289 -2.963 1 92 86 PRO A C 1
ATOM 687 O O . PRO A 1 86 ? -13.055 -7.684 -3.73 1 92 86 PRO A O 1
ATOM 690 N N . PRO A 1 87 ? -13.961 -7.641 -1.655 1 92.56 87 PRO A N 1
ATOM 691 C CA . PRO A 1 87 ? -12.82 -8.297 -1.016 1 92.56 87 PRO A CA 1
ATOM 692 C C . PRO A 1 87 ? -12.609 -9.727 -1.509 1 92.56 87 PRO A C 1
ATOM 694 O O . PRO A 1 87 ? -11.508 -10.266 -1.389 1 92.56 87 PRO A O 1
ATOM 697 N N . ASP A 1 88 ? -13.562 -10.305 -2.18 1 93.62 88 ASP A N 1
ATOM 698 C CA . ASP A 1 88 ? -13.398 -11.664 -2.68 1 93.62 88 ASP A CA 1
ATOM 699 C C . ASP A 1 88 ? -12.344 -11.727 -3.777 1 93.62 88 ASP A C 1
ATOM 701 O O . ASP A 1 88 ? -11.789 -12.789 -4.055 1 93.62 88 ASP A O 1
ATOM 705 N N . VAL A 1 89 ? -12.062 -10.57 -4.355 1 95.56 89 VAL A N 1
ATOM 706 C CA . VAL A 1 89 ? -11.086 -10.508 -5.438 1 95.56 89 VAL A CA 1
ATOM 707 C C . VAL A 1 89 ? -9.711 -10.938 -4.918 1 95.56 89 VAL A C 1
ATOM 709 O O . VAL A 1 89 ? -8.883 -11.438 -5.676 1 95.56 89 VAL A O 1
ATOM 712 N N . PHE A 1 90 ? -9.508 -10.758 -3.631 1 96.38 90 PHE A N 1
ATOM 713 C CA . PHE A 1 90 ? -8.203 -11.102 -3.072 1 96.38 90 PHE A CA 1
ATOM 714 C C . PHE A 1 90 ? -7.977 -12.609 -3.104 1 96.38 90 PHE A C 1
ATOM 716 O O . PHE A 1 90 ? -6.906 -13.07 -3.51 1 96.38 90 PHE A O 1
ATOM 723 N N . ALA A 1 91 ? -8.984 -13.367 -2.727 1 96.5 91 ALA A N 1
ATOM 724 C CA . ALA A 1 91 ? -8.883 -14.82 -2.822 1 96.5 91 ALA A CA 1
ATOM 725 C C . ALA A 1 91 ? -8.648 -15.258 -4.266 1 96.5 91 ALA A C 1
ATOM 727 O O . ALA A 1 91 ? -7.816 -16.125 -4.527 1 96.5 91 ALA A O 1
ATOM 728 N N . ILE A 1 92 ? -9.328 -14.625 -5.137 1 97.81 92 ILE A N 1
ATOM 729 C CA . ILE A 1 92 ? -9.18 -14.922 -6.559 1 97.81 92 ILE A CA 1
ATOM 730 C C . ILE A 1 92 ? -7.75 -14.641 -7.004 1 97.81 92 ILE A C 1
ATOM 732 O O . ILE A 1 92 ? -7.121 -15.477 -7.656 1 97.81 92 ILE A O 1
ATOM 736 N N . PHE A 1 93 ? -7.242 -13.508 -6.621 1 98.56 93 PHE A N 1
ATOM 737 C CA . PHE A 1 93 ? -5.918 -13.094 -7.07 1 98.56 93 PHE A CA 1
ATOM 738 C C . PHE A 1 93 ? -4.84 -13.992 -6.484 1 98.56 93 PHE A C 1
ATOM 740 O O . PHE A 1 93 ? -3.945 -14.445 -7.203 1 98.56 93 PHE A O 1
ATOM 747 N N . PHE A 1 94 ? -4.859 -14.25 -5.184 1 98.12 94 PHE A N 1
ATOM 748 C CA . PHE A 1 94 ? -3.881 -15.133 -4.559 1 98.12 94 PHE A CA 1
ATOM 749 C C . PHE A 1 94 ? -3.918 -16.516 -5.188 1 98.12 94 PHE A C 1
ATOM 751 O O . PHE A 1 94 ? -2.873 -17.125 -5.41 1 98.12 94 PHE A O 1
ATOM 758 N N . SER A 1 95 ? -5.102 -17 -5.516 1 98.38 95 SER A N 1
ATOM 759 C CA . SER A 1 95 ? -5.23 -18.312 -6.168 1 98.38 95 SER A CA 1
ATOM 760 C C . SER A 1 95 ? -4.641 -18.281 -7.574 1 98.38 95 SER A C 1
ATOM 762 O O . SER A 1 95 ? -4.02 -19.25 -8.008 1 98.38 95 SER A O 1
ATOM 764 N N . THR A 1 96 ? -4.883 -17.203 -8.258 1 98.81 96 THR A N 1
ATOM 765 C CA . THR A 1 96 ? -4.316 -17.047 -9.594 1 98.81 96 THR A CA 1
ATOM 766 C C . THR A 1 96 ? -2.791 -17.062 -9.539 1 98.81 96 THR A C 1
ATOM 768 O O . THR A 1 96 ? -2.145 -17.719 -10.359 1 98.81 96 THR A O 1
ATOM 771 N N . VAL A 1 97 ? -2.205 -16.391 -8.539 1 98.75 97 VAL A N 1
ATOM 772 C CA . VAL A 1 97 ? -0.76 -16.359 -8.344 1 98.75 97 VAL A CA 1
ATOM 773 C C . VAL A 1 97 ? -0.237 -17.766 -8.094 1 98.75 97 VAL A C 1
ATOM 775 O O . VAL A 1 97 ? 0.711 -18.203 -8.75 1 98.75 97 VAL A O 1
ATOM 778 N N . ALA A 1 98 ? -0.92 -18.516 -7.246 1 98.75 98 ALA A N 1
ATOM 779 C CA . ALA A 1 98 ? -0.482 -19.859 -6.91 1 98.75 98 ALA A CA 1
ATOM 780 C C . ALA A 1 98 ? -0.547 -20.781 -8.133 1 98.75 98 ALA A C 1
ATOM 782 O O . ALA A 1 98 ? 0.375 -21.562 -8.383 1 98.75 98 ALA A O 1
ATOM 783 N N . ALA A 1 99 ? -1.604 -20.641 -8.867 1 98.81 99 ALA A N 1
ATOM 784 C CA . ALA A 1 99 ? -1.768 -21.469 -10.055 1 98.81 99 ALA A CA 1
ATOM 785 C C . ALA A 1 99 ? -0.697 -21.156 -11.102 1 98.81 99 ALA A C 1
ATOM 787 O O . ALA A 1 99 ? -0.159 -22.062 -11.742 1 98.81 99 ALA A O 1
ATOM 788 N N . THR A 1 100 ? -0.426 -19.891 -11.273 1 98.81 100 THR A N 1
ATOM 789 C CA . THR A 1 100 ? 0.604 -19.469 -12.219 1 98.81 100 THR A CA 1
ATOM 790 C C . THR A 1 100 ? 1.976 -19.984 -11.781 1 98.81 100 THR A C 1
ATOM 792 O O . THR A 1 100 ? 2.75 -20.484 -12.602 1 98.81 100 THR A O 1
ATOM 795 N N . LEU A 1 101 ? 2.244 -19.859 -10.477 1 98.75 101 LEU A N 1
ATOM 796 C CA . LEU A 1 101 ? 3.5 -20.359 -9.93 1 98.75 101 LEU A CA 1
ATOM 797 C C . LEU A 1 101 ? 3.639 -21.859 -10.18 1 98.75 101 LEU A C 1
ATOM 799 O O . LEU A 1 101 ? 4.715 -22.344 -10.555 1 98.75 101 LEU A O 1
ATOM 803 N N . LYS A 1 102 ? 2.576 -22.578 -9.992 1 98.75 102 LYS A N 1
ATOM 804 C CA . LYS A 1 102 ? 2.59 -24.016 -10.219 1 98.75 102 LYS A CA 1
ATOM 805 C C . LYS A 1 102 ? 2.986 -24.344 -11.656 1 98.75 102 LYS A C 1
ATOM 807 O O . LYS A 1 102 ? 3.834 -25.203 -11.891 1 98.75 102 LYS A O 1
ATOM 812 N N . ASP A 1 103 ? 2.436 -23.625 -12.562 1 98.69 103 ASP A N 1
ATOM 813 C CA . ASP A 1 103 ? 2.742 -23.844 -13.969 1 98.69 103 ASP A CA 1
ATOM 814 C C . ASP A 1 103 ? 4.203 -23.531 -14.273 1 98.69 103 ASP A C 1
ATOM 816 O O . ASP A 1 103 ? 4.863 -24.266 -15.016 1 98.69 103 ASP A O 1
ATOM 820 N N . VAL A 1 104 ? 4.707 -22.453 -13.766 1 98.69 104 VAL A N 1
ATOM 821 C CA . VAL A 1 104 ? 6.059 -21.984 -14.047 1 98.69 104 VAL A CA 1
ATOM 822 C C . VAL A 1 104 ? 7.078 -22.938 -13.422 1 98.69 104 VAL A C 1
ATOM 824 O O . VAL A 1 104 ? 8.102 -23.25 -14.031 1 98.69 104 VAL A O 1
ATOM 827 N N . VAL A 1 105 ? 6.766 -23.375 -12.172 1 98.38 105 VAL A N 1
ATOM 828 C CA . VAL A 1 105 ? 7.68 -24.25 -11.453 1 98.38 105 VAL A CA 1
ATOM 829 C C . VAL A 1 105 ? 7.684 -25.625 -12.094 1 98.38 105 VAL A C 1
ATOM 831 O O . VAL A 1 105 ? 8.719 -26.297 -12.141 1 98.38 105 VAL A O 1
ATOM 834 N N . GLY A 1 106 ? 6.461 -26.047 -12.57 1 97.81 106 GLY A N 1
ATOM 835 C CA . GLY A 1 106 ? 6.359 -27.281 -13.336 1 97.81 106 GLY A CA 1
ATOM 836 C C . GLY A 1 106 ? 6.668 -28.516 -12.523 1 97.81 106 GLY A C 1
ATOM 837 O O . GLY A 1 106 ? 6.129 -28.703 -11.43 1 97.81 106 GLY A O 1
ATOM 838 N N . GLY A 1 107 ? 7.586 -29.344 -13.008 1 97.75 107 GLY A N 1
ATOM 839 C CA . GLY A 1 107 ? 7.891 -30.656 -12.43 1 97.75 107 GLY A CA 1
ATOM 840 C C . GLY A 1 107 ? 8.414 -30.562 -11.008 1 97.75 107 GLY A C 1
ATOM 841 O O . GLY A 1 107 ? 8.352 -31.547 -10.258 1 97.75 107 GLY A O 1
ATOM 842 N N . ASP A 1 108 ? 8.898 -29.438 -10.609 1 98.31 108 ASP A N 1
ATOM 843 C CA . ASP A 1 108 ? 9.469 -29.266 -9.273 1 98.31 108 ASP A CA 1
ATOM 844 C C . ASP A 1 108 ? 8.406 -28.859 -8.258 1 98.31 108 ASP A C 1
ATOM 846 O O . ASP A 1 108 ? 8.68 -28.75 -7.066 1 98.31 108 ASP A O 1
ATOM 850 N N . TRP A 1 109 ? 7.156 -28.672 -8.75 1 98.62 109 TRP A N 1
ATOM 851 C CA . TRP A 1 109 ? 6.031 -28.453 -7.852 1 98.62 109 TRP A CA 1
ATOM 852 C C . TRP A 1 109 ? 5.602 -29.766 -7.191 1 98.62 109 TRP A C 1
ATOM 854 O O . TRP A 1 109 ? 4.812 -30.516 -7.758 1 98.62 109 TRP A O 1
ATOM 864 N N . THR A 1 110 ? 6.051 -29.953 -5.973 1 98.44 110 THR A N 1
ATOM 865 C CA . THR A 1 110 ? 5.812 -31.219 -5.277 1 98.44 110 THR A CA 1
ATOM 866 C C . THR A 1 110 ? 4.453 -31.203 -4.586 1 98.44 110 THR A C 1
ATOM 868 O O . THR A 1 110 ? 3.867 -30.141 -4.375 1 98.44 110 THR A O 1
ATOM 871 N N . PRO A 1 111 ? 3.988 -32.406 -4.227 1 98.31 111 PRO A N 1
ATOM 872 C CA . PRO A 1 111 ? 2.756 -32.438 -3.436 1 98.31 111 PRO A CA 1
ATOM 873 C C . PRO A 1 111 ? 2.859 -31.641 -2.133 1 98.31 111 PRO A C 1
ATOM 875 O O . PRO A 1 111 ? 1.874 -31.047 -1.688 1 98.31 111 PRO A O 1
ATOM 878 N N . ALA A 1 112 ? 4.027 -31.641 -1.544 1 98.38 112 ALA A N 1
ATOM 879 C CA . ALA A 1 112 ? 4.238 -30.891 -0.309 1 98.38 112 ALA A CA 1
ATOM 880 C C . ALA A 1 112 ? 4.109 -29.391 -0.55 1 98.38 112 ALA A C 1
ATOM 882 O O . ALA A 1 112 ? 3.51 -28.672 0.258 1 98.38 112 ALA A O 1
ATOM 883 N N . ILE A 1 113 ? 4.676 -28.906 -1.644 1 98.62 113 ILE A N 1
ATOM 884 C CA . ILE A 1 113 ? 4.535 -27.516 -2.02 1 98.62 113 ILE A CA 1
ATOM 885 C C . ILE A 1 113 ? 3.062 -27.188 -2.254 1 98.62 113 ILE A C 1
ATOM 887 O O . ILE A 1 113 ? 2.564 -26.156 -1.778 1 98.62 113 ILE A O 1
ATOM 891 N N . ASP A 1 114 ? 2.387 -28.078 -2.93 1 98.69 114 ASP A N 1
ATOM 892 C CA . ASP A 1 114 ? 0.971 -27.875 -3.227 1 98.69 114 ASP A CA 1
ATOM 893 C C . ASP A 1 114 ? 0.155 -27.734 -1.943 1 98.69 114 ASP A C 1
ATOM 895 O O . ASP A 1 114 ? -0.688 -26.844 -1.831 1 98.69 114 ASP A O 1
ATOM 899 N N . GLN A 1 115 ? 0.41 -28.562 -1.032 1 98.44 115 GLN A N 1
ATOM 900 C CA . GLN A 1 115 ? -0.298 -28.531 0.242 1 98.44 115 GLN A CA 1
ATOM 901 C C . GLN A 1 115 ? 0.019 -27.266 1.022 1 98.44 115 GLN A C 1
ATOM 903 O O . GLN A 1 115 ? -0.861 -26.688 1.665 1 98.44 115 GLN A O 1
ATOM 908 N N . ALA A 1 116 ? 1.295 -26.875 1.011 1 98.56 116 ALA A N 1
ATOM 909 C CA . ALA A 1 116 ? 1.696 -25.656 1.696 1 98.56 116 ALA A CA 1
ATOM 910 C C . ALA A 1 116 ? 0.945 -24.453 1.145 1 98.56 116 ALA A C 1
ATOM 912 O O . ALA A 1 116 ? 0.474 -23.594 1.907 1 98.56 116 ALA A O 1
ATOM 913 N N . TRP A 1 117 ? 0.759 -24.406 -0.146 1 98.69 117 TRP A N 1
ATOM 914 C CA . TRP A 1 117 ? 0.06 -23.281 -0.773 1 98.69 117 TRP A CA 1
ATOM 915 C C . TRP A 1 117 ? -1.438 -23.359 -0.493 1 98.69 117 TRP A C 1
ATOM 917 O O . TRP A 1 117 ? -2.086 -22.328 -0.294 1 98.69 117 TRP A O 1
ATOM 927 N N . THR A 1 118 ? -2.004 -24.547 -0.493 1 98.44 118 THR A N 1
ATOM 928 C CA . THR A 1 118 ? -3.416 -24.703 -0.162 1 98.44 118 THR A CA 1
ATOM 929 C C . THR A 1 118 ? -3.709 -24.141 1.229 1 98.44 118 THR A C 1
ATOM 931 O O . THR A 1 118 ? -4.676 -23.406 1.416 1 98.44 118 THR A O 1
ATOM 934 N N . LYS A 1 119 ? -2.855 -24.469 2.113 1 98.25 119 LYS A N 1
ATOM 935 C CA . LYS A 1 119 ? -3.021 -23.984 3.48 1 98.25 119 LYS A CA 1
ATOM 936 C C . LYS A 1 119 ? -2.822 -22.469 3.553 1 98.25 119 LYS A C 1
ATOM 938 O O . LYS A 1 119 ? -3.584 -21.766 4.223 1 98.25 119 LYS A O 1
ATOM 943 N N . LEU A 1 120 ? -1.793 -21.969 2.916 1 98.06 120 LEU A N 1
ATOM 944 C CA . LEU A 1 120 ? -1.533 -20.531 2.9 1 98.06 120 LEU A CA 1
ATOM 945 C C . LEU A 1 120 ? -2.736 -19.766 2.359 1 98.06 120 LEU A C 1
ATOM 947 O O . LEU A 1 120 ? -3.16 -18.781 2.949 1 98.06 120 LEU A O 1
ATOM 951 N N . LEU A 1 121 ? -3.297 -20.25 1.259 1 98 121 LEU A N 1
ATOM 952 C CA . LEU A 1 121 ? -4.422 -19.578 0.623 1 98 121 LEU A CA 1
ATOM 953 C C . LEU A 1 121 ? -5.633 -19.547 1.55 1 98 121 LEU A C 1
ATOM 955 O O . LEU A 1 121 ? -6.352 -18.547 1.612 1 98 121 LEU A O 1
ATOM 959 N N . ALA A 1 122 ? -5.836 -20.609 2.283 1 97.06 122 ALA A N 1
ATOM 960 C CA . ALA A 1 122 ? -6.926 -20.656 3.254 1 97.06 122 ALA A CA 1
ATOM 961 C C . ALA A 1 122 ? -6.691 -19.656 4.383 1 97.06 122 ALA A C 1
ATOM 963 O O . ALA A 1 122 ? -7.621 -18.969 4.809 1 97.06 122 ALA A O 1
ATOM 964 N N . ASP A 1 123 ? -5.492 -19.578 4.844 1 95.31 123 ASP A N 1
ATOM 965 C CA . ASP A 1 123 ? -5.152 -18.656 5.922 1 95.31 123 ASP A CA 1
ATOM 966 C C . ASP A 1 123 ? -5.324 -17.203 5.469 1 95.31 123 ASP A C 1
ATOM 968 O O . ASP A 1 123 ? -5.852 -16.375 6.215 1 95.31 123 ASP A O 1
ATOM 972 N N . LEU A 1 124 ? -4.855 -16.891 4.277 1 95.75 124 LEU A N 1
ATOM 973 C CA . LEU A 1 124 ? -4.977 -15.547 3.742 1 95.75 124 LEU A CA 1
ATOM 974 C C . LEU A 1 124 ? -6.441 -15.164 3.547 1 95.75 124 LEU A C 1
ATOM 976 O O . LEU A 1 124 ? -6.84 -14.039 3.846 1 95.75 124 LEU A O 1
ATOM 980 N N . ASP A 1 125 ? -7.199 -16.094 3.033 1 95.31 125 ASP A N 1
ATOM 981 C CA . ASP A 1 125 ? -8.625 -15.836 2.863 1 95.31 125 ASP A CA 1
ATOM 982 C C . ASP A 1 125 ? -9.297 -15.539 4.203 1 95.31 125 ASP A C 1
ATOM 984 O O . ASP A 1 125 ? -10.086 -14.602 4.312 1 95.31 125 ASP A O 1
ATOM 988 N N . TYR A 1 126 ? -8.977 -16.344 5.145 1 93.31 126 TYR A N 1
ATOM 989 C CA . TYR A 1 126 ? -9.516 -16.125 6.48 1 93.31 126 TYR A CA 1
ATOM 990 C C . TYR A 1 126 ? -9.125 -14.75 7.016 1 93.31 126 TYR A C 1
ATOM 992 O O . TYR A 1 126 ? -9.961 -14.023 7.562 1 93.31 126 TYR A O 1
ATOM 1000 N N . TYR A 1 127 ? -7.922 -14.414 6.828 1 91.56 127 TYR A N 1
ATOM 1001 C CA . TYR A 1 127 ? -7.406 -13.141 7.328 1 91.56 127 TYR A CA 1
ATOM 1002 C C . TYR A 1 127 ? -8.125 -11.969 6.676 1 91.56 127 TYR A C 1
ATOM 1004 O O . TYR A 1 127 ? -8.5 -11.008 7.355 1 91.56 127 TYR A O 1
ATOM 1012 N N . VAL A 1 128 ? -8.305 -11.992 5.367 1 92 128 VAL A N 1
ATOM 1013 C CA . VAL A 1 128 ? -8.93 -10.906 4.617 1 92 128 VAL A CA 1
ATOM 1014 C C . VAL A 1 128 ? -10.383 -10.75 5.043 1 92 128 VAL A C 1
ATOM 1016 O O . VAL A 1 128 ? -10.891 -9.633 5.148 1 92 128 VAL A O 1
ATOM 1019 N N . THR A 1 129 ? -10.984 -11.844 5.383 1 89.81 129 THR A N 1
ATOM 1020 C CA . THR A 1 129 ? -12.406 -11.812 5.688 1 89.81 129 THR A CA 1
ATOM 1021 C C . THR A 1 129 ? -12.633 -11.578 7.18 1 89.81 129 THR A C 1
ATOM 1023 O O . THR A 1 129 ? -13.75 -11.266 7.602 1 89.81 129 THR A O 1
ATOM 1026 N N . HIS A 1 130 ? -11.477 -11.695 8 1 86.25 130 HIS A N 1
ATOM 1027 C CA . HIS A 1 130 ? -11.508 -11.445 9.438 1 86.25 130 HIS A CA 1
ATOM 1028 C C . HIS A 1 130 ? -10.352 -10.555 9.875 1 86.25 130 HIS A C 1
ATOM 1030 O O . HIS A 1 130 ? -9.516 -10.977 10.672 1 86.25 130 HIS A O 1
ATOM 1036 N N . PRO A 1 131 ? -10.141 -9.344 9.414 1 71.06 131 PRO A N 1
ATOM 1037 C CA . PRO A 1 131 ? -8.938 -8.531 9.609 1 71.06 131 PRO A CA 1
ATOM 1038 C C . PRO A 1 131 ? -8.695 -8.188 11.078 1 71.06 131 PRO A C 1
ATOM 1040 O O . PRO A 1 131 ? -7.555 -7.91 11.469 1 71.06 131 PRO A O 1
ATOM 1043 N N . ASN A 1 132 ? -9.828 -8.023 12.008 1 62.41 132 ASN A N 1
ATOM 1044 C CA . ASN A 1 132 ? -9.68 -7.613 13.398 1 62.41 132 ASN A CA 1
ATOM 1045 C C . ASN A 1 132 ? -8.969 -8.68 14.227 1 62.41 132 ASN A C 1
ATOM 1047 O O . ASN A 1 132 ? -9.086 -8.695 15.453 1 62.41 132 ASN A O 1
ATOM 1051 N N . GLN A 1 133 ? -8.469 -9.727 13.672 1 51.25 133 GLN A N 1
ATOM 1052 C CA . GLN A 1 133 ? -7.797 -10.703 14.531 1 51.25 133 GLN A CA 1
ATOM 1053 C C . GLN A 1 133 ? -6.445 -10.18 15 1 51.25 133 GLN A C 1
ATOM 1055 O O . GLN A 1 133 ? -5.902 -10.656 16 1 51.25 133 GLN A O 1
ATOM 1060 N N . ALA A 1 134 ? -5.73 -9.734 14.172 1 47.19 134 ALA A N 1
ATOM 1061 C CA . ALA A 1 134 ? -4.469 -9.211 14.695 1 47.19 134 ALA A CA 1
ATOM 1062 C C . ALA A 1 134 ? -4.699 -7.961 15.539 1 47.19 134 ALA A C 1
ATOM 1064 O O . ALA A 1 134 ? -5.641 -7.199 15.289 1 47.19 134 ALA A O 1
ATOM 1065 N N . GLU A 1 135 ? -4.363 -7.855 16.844 1 41.72 135 GLU A N 1
ATOM 1066 C CA . GLU A 1 135 ? -4.316 -6.734 17.781 1 41.72 135 GLU A CA 1
ATOM 1067 C C . GLU A 1 135 ? -3.922 -5.441 17.078 1 41.72 135 GLU A C 1
ATOM 1069 O O . GLU A 1 135 ? -3.094 -5.453 16.156 1 41.72 135 GLU A O 1
ATOM 1074 N N . THR A 1 136 ? -4.828 -4.391 17.062 1 35.94 136 THR A N 1
ATOM 1075 C CA . THR A 1 136 ? -4.77 -2.977 16.703 1 35.94 136 THR A CA 1
ATOM 1076 C C . THR A 1 136 ? -3.34 -2.455 16.812 1 35.94 136 THR A C 1
ATOM 1078 O O . THR A 1 136 ? -2.758 -2.42 17.891 1 35.94 136 THR A O 1
ATOM 1081 N N . VAL A 1 137 ? -2.479 -2.859 16.125 1 35.28 137 VAL A N 1
ATOM 1082 C CA . VAL A 1 137 ? -1.461 -1.854 16.422 1 35.28 137 VAL A CA 1
ATOM 1083 C C . VAL A 1 137 ? -2.098 -0.465 16.438 1 35.28 137 VAL A C 1
ATOM 1085 O O . VAL A 1 137 ? -2.551 0.032 15.406 1 35.28 137 VAL A O 1
ATOM 1088 N N . GLY A 1 138 ? -3.059 -0.259 17.234 1 32.38 138 GLY A N 1
ATOM 1089 C CA . GLY A 1 138 ? -3.77 0.951 17.625 1 32.38 138 GLY A CA 1
ATOM 1090 C C . GLY A 1 138 ? -2.996 2.219 17.312 1 32.38 138 GLY A C 1
ATOM 1091 O O . GLY A 1 138 ? -1.992 2.514 17.969 1 32.38 138 GLY A O 1
ATOM 1092 N N . VAL A 1 139 ? -2.674 2.457 16.094 1 31.7 139 VAL A N 1
ATOM 1093 C CA . VAL A 1 139 ? -2.318 3.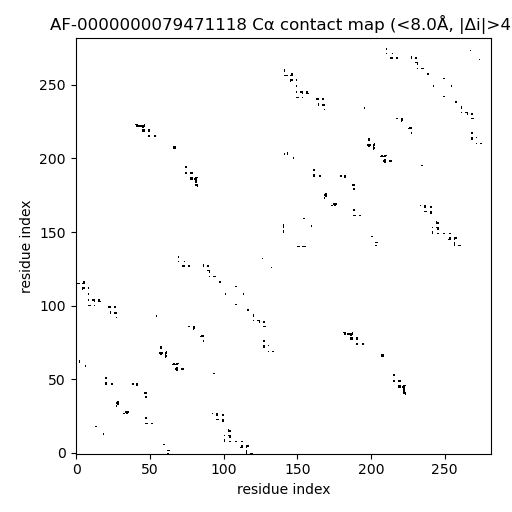873 16.078 1 31.7 139 VAL A CA 1
ATOM 1094 C C . VAL A 1 139 ? -3.557 4.719 16.375 1 31.7 139 VAL A C 1
ATOM 1096 O O . VAL A 1 139 ? -4.492 4.754 15.57 1 31.7 139 VAL A O 1
ATOM 1099 N N . THR A 1 140 ? -4.273 4.562 17.422 1 29.61 140 THR A N 1
ATOM 1100 C CA . THR A 1 140 ? -5.242 5.551 17.875 1 29.61 140 THR A CA 1
ATOM 1101 C C . THR A 1 140 ? -4.746 6.965 17.594 1 29.61 140 THR A C 1
ATOM 1103 O O . THR A 1 140 ? -3.756 7.414 18.172 1 29.61 140 THR A O 1
ATOM 1106 N N . VAL A 1 141 ? -4.828 7.461 16.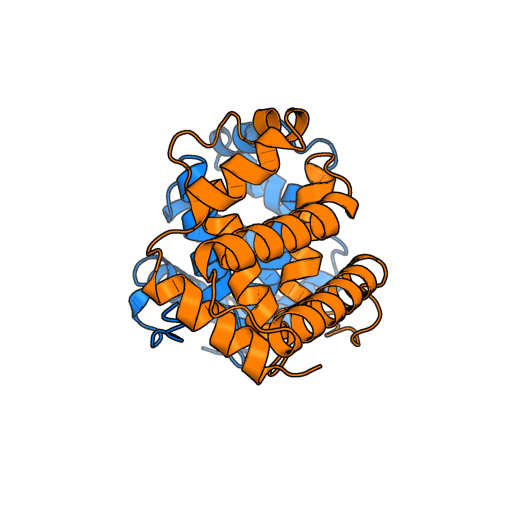375 1 26.47 141 VAL A N 1
ATOM 1107 C CA . VAL A 1 141 ? -4.723 8.914 16.281 1 26.47 141 VAL A CA 1
ATOM 1108 C C . VAL A 1 141 ? -6.059 9.555 16.641 1 26.47 141 VAL A C 1
ATOM 1110 O O . VAL A 1 141 ? -7.121 9.031 16.297 1 26.47 141 VAL A O 1
ATOM 1113 N N . MET B 1 1 ? 16.344 13.891 14.562 1 66.62 1 MET B N 1
ATOM 1114 C CA . MET B 1 1 ? 14.914 14.141 14.531 1 66.62 1 MET B CA 1
ATOM 1115 C C . MET B 1 1 ? 14.266 13.719 15.844 1 66.62 1 MET B C 1
ATOM 1117 O O . MET B 1 1 ? 14.703 12.758 16.484 1 66.62 1 MET B O 1
ATOM 1121 N N . ASN B 1 2 ? 13.289 14.664 16.422 1 86.88 2 ASN B N 1
ATOM 1122 C CA . ASN B 1 2 ? 12.625 14.328 17.688 1 86.88 2 ASN B CA 1
ATOM 1123 C C . ASN B 1 2 ? 11.305 13.602 17.453 1 86.88 2 ASN B C 1
ATOM 1125 O O . ASN B 1 2 ? 10.266 14.242 17.297 1 86.88 2 ASN B O 1
ATOM 1129 N N . ALA B 1 3 ? 11.328 12.391 17.406 1 95.06 3 ALA B N 1
ATOM 1130 C CA . ALA B 1 3 ? 10.195 11.516 17.125 1 95.06 3 ALA B CA 1
ATOM 1131 C C . ALA B 1 3 ? 9.055 11.758 18.109 1 95.06 3 ALA B C 1
ATOM 1133 O O . ALA B 1 3 ? 7.879 11.711 17.734 1 95.06 3 ALA B O 1
ATOM 1134 N N . ASP B 1 4 ? 9.391 12.109 19.25 1 96.88 4 ASP B N 1
ATOM 1135 C CA . ASP B 1 4 ? 8.391 12.305 20.297 1 96.88 4 ASP B CA 1
ATOM 1136 C C . ASP B 1 4 ? 7.492 13.5 19.969 1 96.88 4 ASP B C 1
ATOM 1138 O O . ASP B 1 4 ? 6.289 13.461 20.234 1 96.88 4 ASP B O 1
ATOM 1142 N N . LEU B 1 5 ? 8.086 14.492 19.438 1 98.19 5 LEU B N 1
ATOM 1143 C CA . LEU B 1 5 ? 7.336 15.711 19.141 1 98.19 5 LEU B CA 1
ATOM 1144 C C . LEU B 1 5 ? 6.387 15.477 17.969 1 98.19 5 LEU B C 1
ATOM 1146 O O . LEU B 1 5 ? 5.297 16.047 17.922 1 98.19 5 LEU B O 1
ATOM 1150 N N . ILE B 1 6 ? 6.828 14.688 17.016 1 98.5 6 ILE B N 1
ATOM 1151 C CA . ILE B 1 6 ? 5.961 14.32 15.898 1 98.5 6 ILE B CA 1
ATOM 1152 C C . ILE B 1 6 ? 4.75 13.547 16.422 1 98.5 6 ILE B C 1
ATOM 1154 O O . ILE B 1 6 ? 3.605 13.891 16.109 1 98.5 6 ILE B O 1
ATOM 1158 N N . GLU B 1 7 ? 4.98 12.547 17.234 1 97.81 7 GLU B N 1
ATOM 1159 C CA . GLU B 1 7 ? 3.908 11.727 17.797 1 97.81 7 GLU B CA 1
ATOM 1160 C C . GLU B 1 7 ? 2.957 12.578 18.641 1 97.81 7 GLU B C 1
ATOM 1162 O O . GLU B 1 7 ? 1.738 12.422 18.547 1 97.81 7 GLU B O 1
ATOM 1167 N N . GLN B 1 8 ? 3.535 13.391 19.406 1 97.56 8 GLN B N 1
ATOM 1168 C CA . GLN B 1 8 ? 2.732 14.266 20.25 1 97.56 8 GLN B CA 1
ATOM 1169 C C . GLN B 1 8 ? 1.825 15.164 19.406 1 97.56 8 GLN B C 1
ATOM 1171 O O . GLN B 1 8 ? 0.656 15.359 19.75 1 97.56 8 GLN B O 1
ATOM 1176 N N . SER B 1 9 ? 2.361 15.711 18.375 1 98.19 9 SER B N 1
ATOM 1177 C CA . SER B 1 9 ? 1.574 16.609 17.547 1 98.19 9 SER B CA 1
ATOM 1178 C C . SER B 1 9 ? 0.438 15.875 16.844 1 98.19 9 SER B C 1
ATOM 1180 O O . SER B 1 9 ? -0.651 16.422 16.672 1 98.19 9 SER B O 1
ATOM 1182 N N . LEU B 1 10 ? 0.712 14.664 16.484 1 97.94 10 LEU B N 1
ATOM 1183 C CA . LEU B 1 10 ? -0.339 13.852 15.875 1 97.94 10 LEU B CA 1
ATOM 1184 C C . LEU B 1 10 ? -1.434 13.539 16.891 1 97.94 10 LEU B C 1
ATOM 1186 O O . LEU B 1 10 ? -2.619 13.547 16.547 1 97.94 10 LEU B O 1
ATOM 1190 N N . GLU B 1 11 ? -1.051 13.258 18.094 1 97.5 11 GLU B N 1
ATOM 1191 C CA . GLU B 1 11 ? -2.012 12.984 19.156 1 97.5 11 GLU B CA 1
ATOM 1192 C C . GLU B 1 11 ? -2.861 14.219 19.453 1 97.5 11 GLU B C 1
ATOM 1194 O O . GLU B 1 11 ? -4.078 14.109 19.641 1 97.5 11 GLU B O 1
ATOM 1199 N N . LEU B 1 12 ? -2.24 15.367 19.516 1 98 12 LEU B N 1
ATOM 1200 C CA . LEU B 1 12 ? -2.955 16.609 19.75 1 98 12 LEU B CA 1
ATOM 1201 C C . LEU B 1 12 ? -3.973 16.875 18.641 1 98 12 LEU B C 1
ATOM 1203 O O . LEU B 1 12 ? -5.102 17.281 18.906 1 98 12 LEU B O 1
ATOM 1207 N N . ALA B 1 13 ? -3.564 16.641 17.406 1 98.12 13 ALA B N 1
ATOM 1208 C CA . ALA B 1 13 ? -4.469 16.828 16.281 1 98.12 13 ALA B CA 1
ATOM 1209 C C . ALA B 1 13 ? -5.664 15.883 16.359 1 98.12 13 ALA B C 1
ATOM 1211 O O . ALA B 1 13 ? -6.801 16.281 16.109 1 98.12 13 ALA B O 1
ATOM 1212 N N . ALA B 1 14 ? -5.398 14.633 16.75 1 96.19 14 ALA B N 1
ATOM 1213 C CA . ALA B 1 14 ? -6.449 13.625 16.859 1 96.19 14 ALA B CA 1
ATOM 1214 C C . ALA B 1 14 ? -7.469 14.008 17.922 1 96.19 14 ALA B C 1
ATOM 1216 O O . ALA B 1 14 ? -8.656 13.703 17.797 1 96.19 14 ALA B O 1
ATOM 1217 N N . GLU B 1 15 ? -7.023 14.672 18.922 1 97.06 15 GLU B N 1
ATOM 1218 C CA . GLU B 1 15 ? -7.906 15.125 20 1 97.06 15 GLU B CA 1
ATOM 1219 C C . GLU B 1 15 ? -8.844 16.234 19.516 1 97.06 15 GLU B C 1
ATOM 1221 O O . GLU B 1 15 ? -9.953 16.375 20.031 1 97.06 15 GLU B O 1
ATOM 1226 N N . ARG B 1 16 ? -8.422 16.922 18.531 1 97.5 16 ARG B N 1
ATOM 1227 C CA . ARG B 1 16 ? -9.141 18.109 18.094 1 97.5 16 ARG B CA 1
ATOM 1228 C C . ARG B 1 16 ? -9.984 17.828 16.859 1 97.5 16 ARG B C 1
ATOM 1230 O O . ARG B 1 16 ? -10.977 18.516 16.609 1 97.5 16 ARG B O 1
ATOM 1237 N N . CYS B 1 17 ? -9.547 16.891 16.109 1 97.38 17 CYS B N 1
ATOM 1238 C CA . CYS B 1 17 ? -10.219 16.562 14.859 1 97.38 17 CYS B CA 1
ATOM 1239 C C . CYS B 1 17 ? -10.203 15.055 14.617 1 97.38 17 CYS B C 1
ATOM 1241 O O . CYS B 1 17 ? -9.141 14.469 14.422 1 97.38 17 CYS B O 1
ATOM 1243 N N . GLU B 1 18 ? -11.352 14.43 14.594 1 95.31 18 GLU B N 1
ATOM 1244 C CA . GLU B 1 18 ? -11.469 12.977 14.469 1 95.31 18 GLU B CA 1
ATOM 1245 C C . GLU B 1 18 ? -11 12.5 13.102 1 95.31 18 GLU B C 1
ATOM 1247 O O . GLU B 1 18 ? -10.352 11.453 12.992 1 95.31 18 GLU B O 1
ATOM 1252 N N . ASP B 1 19 ? -11.367 13.211 12.109 1 96.81 19 ASP B N 1
ATOM 1253 C CA . ASP B 1 19 ? -11 12.867 10.742 1 96.81 19 ASP B CA 1
ATOM 1254 C C . ASP B 1 19 ? -10.422 14.078 10.008 1 96.81 19 ASP B C 1
ATOM 1256 O O . ASP B 1 19 ? -11.148 15.016 9.672 1 96.81 19 ASP B O 1
ATOM 1260 N N . LEU B 1 20 ? -9.109 14.023 9.703 1 98 20 LEU B N 1
ATOM 1261 C CA . LEU B 1 20 ? -8.391 15.141 9.102 1 98 20 LEU B CA 1
ATOM 1262 C C . LEU B 1 20 ? -8.531 15.133 7.586 1 98 20 LEU B C 1
ATOM 1264 O O . LEU B 1 20 ? -8.148 16.094 6.914 1 98 20 LEU B O 1
ATOM 1268 N N . THR B 1 21 ? -9.148 14.117 7.043 1 98.44 21 THR B N 1
ATOM 1269 C CA . THR B 1 21 ? -9.148 13.883 5.605 1 98.44 21 THR B CA 1
ATOM 1270 C C . THR B 1 21 ? -9.781 15.055 4.863 1 98.44 21 THR B C 1
ATOM 1272 O O . THR B 1 21 ? -9.164 15.633 3.961 1 98.44 21 THR B O 1
ATOM 1275 N N . PRO B 1 22 ? -10.945 15.562 5.277 1 98.19 22 PRO B N 1
ATOM 1276 C CA . PRO B 1 22 ? -11.531 16.688 4.543 1 98.19 22 PRO B CA 1
ATOM 1277 C C . PRO B 1 22 ? -10.672 17.938 4.586 1 98.19 22 PRO B C 1
ATOM 1279 O O . PRO B 1 22 ? -10.57 18.656 3.588 1 98.19 22 PRO B O 1
ATOM 1282 N N . LEU B 1 23 ? -10 18.172 5.691 1 98.69 23 LEU B N 1
ATOM 1283 C CA . LEU B 1 23 ? -9.188 19.375 5.84 1 98.69 23 LEU B CA 1
ATOM 1284 C C . LEU B 1 23 ? -7.926 19.297 4.984 1 98.69 23 LEU B C 1
ATOM 1286 O O . LEU B 1 23 ? -7.539 20.266 4.336 1 98.69 23 LEU B O 1
ATOM 1290 N N . VAL B 1 24 ? -7.332 18.125 4.988 1 98.81 24 VAL B N 1
ATOM 1291 C CA . VAL B 1 24 ? -6.098 17.922 4.234 1 98.81 24 VAL B CA 1
ATOM 1292 C C . VAL B 1 24 ? -6.371 18.062 2.74 1 98.81 24 VAL B C 1
ATOM 1294 O O . VAL B 1 24 ? -5.656 18.781 2.039 1 98.81 24 VAL B O 1
ATOM 1297 N N . TYR B 1 25 ? -7.383 17.484 2.271 1 98.69 25 TYR B N 1
ATOM 1298 C CA . TYR B 1 25 ? -7.629 17.484 0.833 1 98.69 25 TYR B CA 1
ATOM 1299 C C . TYR B 1 25 ? -8.211 18.828 0.385 1 98.69 25 TYR B C 1
ATOM 1301 O O . TYR B 1 25 ? -7.965 19.266 -0.739 1 98.69 25 TYR B O 1
ATOM 1309 N N . ALA B 1 26 ? -9 19.516 1.283 1 98.62 26 ALA B N 1
ATOM 1310 C CA . ALA B 1 26 ? -9.406 20.875 0.962 1 98.62 26 ALA B CA 1
ATOM 1311 C C . ALA B 1 26 ? -8.188 21.766 0.735 1 98.62 26 ALA B C 1
ATOM 1313 O O . ALA B 1 26 ? -8.141 22.531 -0.239 1 98.62 26 ALA B O 1
ATOM 1314 N N . ARG B 1 27 ? -7.211 21.703 1.594 1 98.75 27 ARG B N 1
ATOM 1315 C CA . ARG B 1 27 ? -5.992 22.484 1.457 1 98.75 27 ARG B CA 1
ATOM 1316 C C . ARG B 1 27 ? -5.215 22.094 0.208 1 98.75 27 ARG B C 1
ATOM 1318 O O . ARG B 1 27 ? -4.754 22.953 -0.546 1 98.75 27 ARG B O 1
ATOM 1325 N N . LEU B 1 28 ? -5.094 20.75 -0.009 1 98.62 28 LEU B N 1
ATOM 1326 C CA . LEU B 1 28 ? -4.363 20.25 -1.171 1 98.62 28 LEU B CA 1
ATOM 1327 C C . LEU B 1 28 ? -4.969 20.797 -2.463 1 98.62 28 LEU B C 1
ATOM 1329 O O . LEU B 1 28 ? -4.25 21.312 -3.318 1 98.62 28 LEU B O 1
ATOM 1333 N N . PHE B 1 29 ? -6.27 20.719 -2.568 1 98.38 29 PHE B N 1
ATOM 1334 C CA . PHE B 1 29 ? -6.93 21.031 -3.828 1 98.38 29 PHE B CA 1
ATOM 1335 C C . PHE B 1 29 ? -7.035 22.547 -4.016 1 98.38 29 PHE B C 1
ATOM 1337 O O . PHE B 1 29 ? -7.121 23.031 -5.145 1 98.38 29 PHE B O 1
ATOM 1344 N N . ALA B 1 30 ? -7.051 23.297 -2.902 1 98.44 30 ALA B N 1
ATOM 1345 C CA . ALA B 1 30 ? -6.977 24.75 -3.012 1 98.44 30 ALA B CA 1
ATOM 1346 C C . ALA B 1 30 ? -5.648 25.188 -3.625 1 98.44 30 ALA B C 1
ATOM 1348 O O . ALA B 1 30 ? -5.613 26.078 -4.48 1 98.44 30 ALA B O 1
ATOM 1349 N N . ASP B 1 31 ? -4.59 24.547 -3.234 1 97.56 31 ASP B N 1
ATOM 1350 C CA . ASP B 1 31 ? -3.248 24.906 -3.682 1 97.56 31 ASP B CA 1
ATOM 1351 C C . ASP B 1 31 ? -2.916 24.234 -5.012 1 97.56 31 ASP B C 1
ATOM 1353 O O . ASP B 1 31 ? -2.127 24.766 -5.801 1 97.56 31 ASP B O 1
ATOM 1357 N N . HIS B 1 32 ? -3.52 23.047 -5.246 1 97.19 32 HIS B N 1
ATOM 1358 C CA . HIS B 1 32 ? -3.242 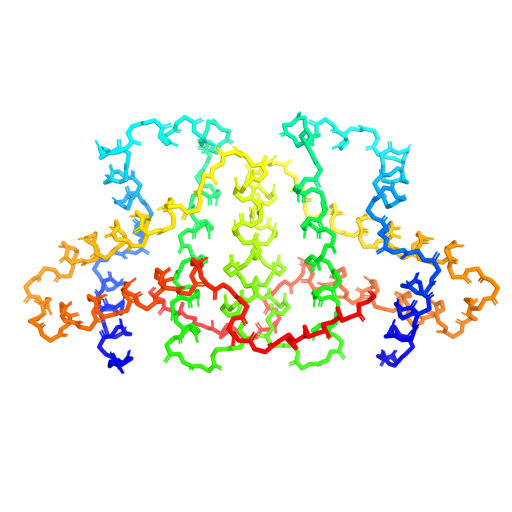22.234 -6.434 1 97.19 32 HIS B CA 1
ATOM 1359 C C . HIS B 1 32 ? -4.531 21.688 -7.043 1 97.19 32 HIS B C 1
ATOM 1361 O O . HIS B 1 32 ? -4.762 20.484 -7.039 1 97.19 32 HIS B O 1
ATOM 1367 N N . PRO B 1 33 ? -5.324 22.594 -7.66 1 97.31 33 PRO B N 1
ATOM 1368 C CA . PRO B 1 33 ? -6.633 22.188 -8.172 1 97.31 33 PRO B CA 1
ATOM 1369 C C . PRO B 1 33 ? -6.531 21.094 -9.234 1 97.31 33 PRO B C 1
ATOM 1371 O O . PRO B 1 33 ? -7.445 20.281 -9.375 1 97.31 33 PRO B O 1
ATOM 1374 N N . GLU B 1 34 ? -5.395 21 -9.945 1 95.12 34 GLU B N 1
ATOM 1375 C CA . GLU B 1 34 ? -5.184 20 -10.984 1 95.12 34 GLU B CA 1
ATOM 1376 C C . GLU B 1 34 ? -5.176 18.594 -10.391 1 95.12 34 GLU B C 1
ATOM 1378 O O . GLU B 1 34 ? -5.473 17.625 -11.094 1 95.12 34 GLU B O 1
ATOM 1383 N N . MET B 1 35 ? -4.902 18.438 -9.078 1 96 35 MET B N 1
ATOM 1384 C CA . MET B 1 35 ? -4.832 17.125 -8.438 1 96 35 MET B CA 1
ATOM 1385 C C . MET B 1 35 ? -6.227 16.609 -8.102 1 96 35 MET B C 1
ATOM 1387 O O . MET B 1 35 ? -6.422 15.406 -7.914 1 96 35 MET B O 1
ATOM 1391 N N . GLU B 1 36 ? -7.156 17.531 -8.008 1 96.19 36 GLU B N 1
ATOM 1392 C CA . GLU B 1 36 ? -8.508 17.109 -7.637 1 96.19 36 GLU B CA 1
ATOM 1393 C C . GLU B 1 36 ? -9.102 16.172 -8.68 1 96.19 36 GLU B C 1
ATOM 1395 O O . GLU B 1 36 ? -9.812 15.227 -8.344 1 96.19 36 GLU B O 1
ATOM 1400 N N . ALA B 1 37 ? -8.758 16.391 -9.922 1 94.12 37 ALA B N 1
ATOM 1401 C CA . ALA B 1 37 ? -9.289 15.594 -11.031 1 94.12 37 ALA B CA 1
ATOM 1402 C C . ALA B 1 37 ? -8.805 14.148 -10.953 1 94.12 37 ALA B C 1
ATOM 1404 O O . ALA B 1 37 ? -9.453 13.242 -11.484 1 94.12 37 ALA B O 1
ATOM 1405 N N . LEU B 1 38 ? -7.695 13.922 -10.281 1 93 38 LEU B N 1
ATOM 1406 C CA . LEU B 1 38 ? -7.133 12.578 -10.148 1 93 38 LEU B CA 1
ATOM 1407 C C . LEU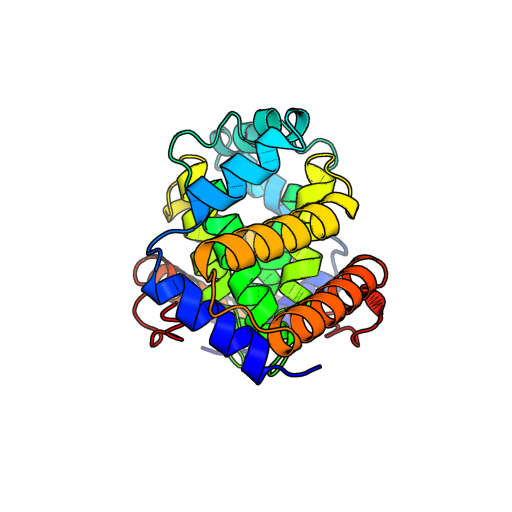 B 1 38 ? -8.008 11.711 -9.25 1 93 38 LEU B C 1
ATOM 1409 O O . LEU B 1 38 ? -7.871 10.484 -9.242 1 93 38 LEU B O 1
ATOM 1413 N N . PHE B 1 39 ? -8.914 12.297 -8.562 1 95.06 39 PHE B N 1
ATOM 1414 C CA . PHE B 1 39 ? -9.742 11.57 -7.609 1 95.06 39 PHE B CA 1
ATOM 1415 C C . PHE B 1 39 ? -11.18 11.492 -8.094 1 95.06 39 PHE B C 1
ATOM 1417 O O . PHE B 1 39 ? -12.109 11.359 -7.293 1 95.06 39 PHE B O 1
ATOM 1424 N N . TRP B 1 40 ? -11.328 11.508 -9.406 1 91.25 40 TRP B N 1
ATOM 1425 C CA . TRP B 1 40 ? -12.656 11.594 -10.016 1 91.25 40 TRP B CA 1
ATOM 1426 C C . TRP B 1 40 ? -13.5 10.375 -9.656 1 91.25 40 TRP B C 1
ATOM 1428 O O . TRP B 1 40 ? -14.719 10.477 -9.547 1 91.25 40 TRP B O 1
ATOM 1438 N N . ASP B 1 41 ? -12.891 9.281 -9.422 1 87.94 41 ASP B N 1
ATOM 1439 C CA . ASP B 1 41 ? -13.641 8.047 -9.195 1 87.94 41 ASP B CA 1
ATOM 1440 C C . ASP B 1 41 ? -13.727 7.723 -7.711 1 87.94 41 ASP B C 1
ATOM 1442 O O . ASP B 1 41 ? -14.25 6.672 -7.328 1 87.94 41 ASP B O 1
ATOM 1446 N N . ASP B 1 42 ? -13.164 8.547 -6.902 1 93.31 42 ASP B N 1
ATOM 1447 C CA . ASP B 1 42 ? -13.203 8.375 -5.453 1 93.31 42 ASP B CA 1
ATOM 1448 C C . ASP B 1 42 ? -14.406 9.102 -4.852 1 93.31 42 ASP B C 1
ATOM 1450 O O . ASP B 1 42 ? -14.242 10.031 -4.059 1 93.31 42 ASP B O 1
ATOM 1454 N N . LYS B 1 43 ? -15.648 8.57 -5.094 1 91.06 43 LYS B N 1
ATOM 1455 C CA . LYS B 1 43 ? -16.891 9.266 -4.781 1 91.06 43 LYS B CA 1
ATOM 1456 C C . LYS B 1 43 ? -17.172 9.242 -3.281 1 91.06 43 LYS B C 1
ATOM 1458 O O . LYS B 1 43 ? -17.75 10.18 -2.736 1 91.06 43 LYS B O 1
ATOM 1463 N N . ASN B 1 44 ? -16.766 8.211 -2.666 1 92.94 44 ASN B N 1
ATOM 1464 C CA . ASN B 1 44 ? -17.062 8.094 -1.244 1 92.94 44 ASN B CA 1
ATOM 1465 C C . ASN B 1 44 ? -15.852 8.43 -0.381 1 92.94 44 ASN B C 1
ATOM 1467 O O . ASN B 1 44 ? -15.867 8.211 0.831 1 92.94 44 ASN B O 1
ATOM 1471 N N . TRP B 1 45 ? -14.734 8.828 -0.917 1 94.75 45 TRP B N 1
ATOM 1472 C CA . TRP B 1 45 ? -13.531 9.352 -0.277 1 94.75 45 TRP B CA 1
ATOM 1473 C C . TRP B 1 45 ? -12.742 8.234 0.387 1 94.75 45 TRP B C 1
ATOM 1475 O O . TRP B 1 45 ? -11.875 8.492 1.229 1 94.75 45 TRP B O 1
ATOM 1485 N N . ALA B 1 46 ? -13.016 7.004 -0.039 1 94.12 46 ALA B N 1
ATOM 1486 C CA . ALA B 1 46 ? -12.312 5.867 0.546 1 94.12 46 ALA B CA 1
ATOM 1487 C C . ALA B 1 46 ? -10.836 5.887 0.17 1 94.12 46 ALA B C 1
ATOM 1489 O O . ALA B 1 46 ? -9.969 5.629 1.011 1 94.12 46 ALA B O 1
ATOM 1490 N N . ILE B 1 47 ? -10.586 6.242 -1.011 1 95.06 47 ILE B N 1
ATOM 1491 C CA . ILE B 1 47 ? -9.211 6.27 -1.494 1 95.06 47 ILE B CA 1
ATOM 1492 C C . ILE B 1 47 ? -8.445 7.406 -0.819 1 95.06 47 ILE B C 1
ATOM 1494 O O . ILE B 1 47 ? -7.352 7.199 -0.289 1 95.06 47 ILE B O 1
ATOM 1498 N N . ARG B 1 48 ? -9.055 8.586 -0.755 1 97.44 48 ARG B N 1
ATOM 1499 C CA . ARG B 1 48 ? -8.43 9.734 -0.105 1 97.44 48 ARG B CA 1
ATOM 1500 C C . ARG B 1 48 ? -8.164 9.445 1.369 1 97.44 48 ARG B C 1
ATOM 1502 O O . ARG B 1 48 ? -7.09 9.773 1.886 1 97.44 48 ARG B O 1
ATOM 1509 N N . GLY B 1 49 ? -9.148 8.867 1.959 1 97.38 49 GLY B N 1
ATOM 1510 C CA . GLY B 1 49 ? -8.977 8.5 3.357 1 97.38 49 GLY B CA 1
ATOM 1511 C C . GLY B 1 49 ? -7.852 7.512 3.584 1 97.38 49 GLY B C 1
ATOM 1512 O O . GLY B 1 49 ? -7.047 7.676 4.5 1 97.38 49 GLY B O 1
ATOM 1513 N N . GLU B 1 50 ? -7.785 6.5 2.777 1 96.31 50 GLU B N 1
ATOM 1514 C CA . GLU B 1 50 ? -6.746 5.484 2.922 1 96.31 50 GLU B CA 1
ATOM 1515 C C . GLU B 1 50 ? -5.363 6.059 2.621 1 96.31 50 GLU B C 1
ATOM 1517 O O . GLU B 1 50 ? -4.387 5.723 3.293 1 96.31 50 GLU B O 1
ATOM 1522 N N . MET B 1 51 ? -5.289 6.926 1.605 1 97.19 51 MET B N 1
ATOM 1523 C CA . MET B 1 51 ? -4.012 7.57 1.299 1 97.19 51 MET B CA 1
ATOM 1524 C C . MET B 1 51 ? -3.494 8.352 2.5 1 97.19 51 MET B C 1
ATOM 1526 O O . MET B 1 51 ? -2.322 8.242 2.861 1 97.19 51 MET B O 1
ATOM 1530 N N . LEU B 1 52 ? -4.363 9.094 3.15 1 97.94 52 LEU B N 1
ATOM 1531 C CA . LEU B 1 52 ? -3.945 9.859 4.316 1 97.94 52 LEU B CA 1
ATOM 1532 C C . LEU B 1 52 ? -3.549 8.938 5.465 1 97.94 52 LEU B C 1
ATOM 1534 O O . LEU B 1 52 ? -2.559 9.188 6.156 1 97.94 52 LEU B O 1
ATOM 1538 N N . ALA B 1 53 ? -4.301 7.891 5.645 1 96.44 53 ALA B N 1
ATOM 1539 C CA . ALA B 1 53 ? -3.959 6.93 6.691 1 96.44 53 ALA B CA 1
ATOM 1540 C C . ALA B 1 53 ? -2.568 6.344 6.461 1 96.44 53 ALA B C 1
ATOM 1542 O O . ALA B 1 53 ? -1.796 6.172 7.41 1 96.44 53 ALA B O 1
ATOM 1543 N N . GLN B 1 54 ? -2.229 6.055 5.227 1 96.06 54 GLN B N 1
ATOM 1544 C CA . GLN B 1 54 ? -0.918 5.504 4.895 1 96.06 54 GLN B CA 1
ATOM 1545 C C . GLN B 1 54 ? 0.188 6.52 5.168 1 96.06 54 GLN B C 1
ATOM 1547 O O . GLN B 1 54 ? 1.299 6.148 5.551 1 96.06 54 GLN B O 1
ATOM 1552 N N . VAL B 1 55 ? -0.126 7.758 4.922 1 97.38 55 VAL B N 1
ATOM 1553 C CA . VAL B 1 55 ? 0.841 8.812 5.219 1 97.38 55 VAL B CA 1
ATOM 1554 C C . VAL B 1 55 ? 1.162 8.805 6.715 1 97.38 55 VAL B C 1
ATOM 1556 O O . VAL B 1 55 ? 2.332 8.828 7.102 1 97.38 55 VAL B O 1
ATOM 1559 N N . PHE B 1 56 ? 0.149 8.75 7.555 1 96.88 56 PHE B N 1
ATOM 1560 C CA . PHE B 1 56 ? 0.376 8.711 8.992 1 96.88 56 PHE B CA 1
ATOM 1561 C C . PHE B 1 56 ? 1.147 7.461 9.391 1 96.88 56 PHE B C 1
ATOM 1563 O O . PHE B 1 56 ? 2.096 7.531 10.172 1 96.88 56 PHE B O 1
ATOM 1570 N N . SER B 1 57 ? 0.761 6.352 8.797 1 94.88 57 SER B N 1
ATOM 1571 C CA . SER B 1 57 ? 1.441 5.094 9.086 1 94.88 57 SER B CA 1
ATOM 1572 C C . SER B 1 57 ? 2.908 5.148 8.68 1 94.88 57 SER B C 1
ATOM 1574 O O . SER B 1 57 ? 3.785 4.715 9.43 1 94.88 57 SER B O 1
ATOM 1576 N N . ALA B 1 58 ? 3.146 5.691 7.527 1 95.06 58 ALA B N 1
ATOM 1577 C CA . ALA B 1 58 ? 4.512 5.801 7.023 1 95.06 58 ALA B CA 1
ATOM 1578 C C . ALA B 1 58 ? 5.355 6.711 7.918 1 95.06 58 ALA B C 1
ATOM 1580 O O . ALA B 1 58 ? 6.504 6.391 8.234 1 95.06 58 ALA B O 1
ATOM 1581 N N . ILE B 1 59 ? 4.75 7.805 8.336 1 96.94 59 ILE B N 1
ATOM 1582 C CA . ILE B 1 59 ? 5.449 8.75 9.195 1 96.94 59 ILE B CA 1
ATOM 1583 C C . ILE B 1 59 ? 5.793 8.086 10.523 1 96.94 59 ILE B C 1
ATOM 1585 O O . ILE B 1 59 ? 6.945 8.117 10.969 1 96.94 59 ILE B O 1
ATOM 1589 N N . LEU B 1 60 ? 4.863 7.453 11.078 1 96.31 60 LEU B N 1
ATOM 1590 C CA . LEU B 1 60 ? 5.055 6.855 12.391 1 96.31 60 LEU B CA 1
ATOM 1591 C C . LEU B 1 60 ? 6.09 5.734 12.328 1 96.31 60 LEU B C 1
ATOM 1593 O O . LEU B 1 60 ? 6.914 5.598 13.234 1 96.31 60 LEU B O 1
ATOM 1597 N N . ASP B 1 61 ? 6.051 4.949 11.32 1 94.31 61 ASP B N 1
ATOM 1598 C CA . ASP B 1 61 ? 7.062 3.906 11.18 1 94.31 61 ASP B CA 1
ATOM 1599 C C . ASP B 1 61 ? 8.422 4.508 10.852 1 94.31 61 ASP B C 1
ATOM 1601 O O . ASP B 1 61 ? 9.453 4.027 11.328 1 94.31 61 ASP B O 1
ATOM 1605 N N . PHE B 1 62 ? 8.445 5.547 10.047 1 95 62 PHE B N 1
ATOM 1606 C CA . PHE B 1 62 ? 9.672 6.195 9.594 1 95 62 PHE B CA 1
ATOM 1607 C C . PHE B 1 62 ? 10.438 6.781 10.781 1 95 62 PHE B C 1
ATOM 1609 O O . PHE B 1 62 ? 11.664 6.695 10.836 1 95 62 PHE B O 1
ATOM 1616 N N . ILE B 1 63 ? 9.766 7.293 11.719 1 96.25 63 ILE B N 1
ATOM 1617 C CA . ILE B 1 63 ? 10.414 7.949 12.844 1 96.25 63 ILE B CA 1
ATOM 1618 C C . ILE B 1 63 ? 10.648 6.938 13.969 1 96.25 63 ILE B C 1
ATOM 1620 O O . ILE B 1 63 ? 11.227 7.273 15.008 1 96.25 63 ILE B O 1
ATOM 1624 N N . GLY B 1 64 ? 10.172 5.703 13.773 1 94.25 64 GLY B N 1
ATOM 1625 C CA . GLY B 1 64 ? 10.312 4.645 14.758 1 94.25 64 GLY B CA 1
ATOM 1626 C C . GLY B 1 64 ? 11.234 3.531 14.305 1 94.25 64 GLY B C 1
ATOM 1627 O O . GLY B 1 64 ? 12.414 3.771 14.016 1 94.25 64 GLY B O 1
ATOM 1628 N N . GLU B 1 65 ? 10.664 2.301 14.172 1 90.75 65 GLU B N 1
ATOM 1629 C CA . GLU B 1 65 ? 11.469 1.105 13.938 1 90.75 65 GLU B CA 1
ATOM 1630 C C . GLU B 1 65 ? 11.75 0.917 12.445 1 90.75 65 GLU B C 1
ATOM 1632 O O . GLU B 1 65 ? 12.594 0.105 12.062 1 90.75 65 GLU B O 1
ATOM 1637 N N . ARG B 1 66 ? 11.117 1.608 11.602 1 91.06 66 ARG B N 1
ATOM 1638 C CA . ARG B 1 66 ? 11.305 1.573 10.156 1 91.06 66 ARG B CA 1
ATOM 1639 C C . ARG B 1 66 ? 11.148 0.155 9.617 1 91.06 66 ARG B C 1
ATOM 1641 O O . ARG B 1 66 ? 12 -0.331 8.875 1 91.06 66 ARG B O 1
ATOM 1648 N N . LEU B 1 67 ? 10.039 -0.406 10.039 1 87.94 67 LEU B N 1
ATOM 1649 C CA . LEU B 1 67 ? 9.766 -1.795 9.68 1 87.94 67 LEU B CA 1
ATOM 1650 C C . LEU B 1 67 ? 9.188 -1.895 8.273 1 87.94 67 LEU B C 1
ATOM 1652 O O . LEU B 1 67 ? 9.438 -2.873 7.566 1 87.94 67 LEU B O 1
ATOM 1656 N N . TYR B 1 68 ? 8.43 -0.847 7.879 1 90.69 68 TYR B N 1
ATOM 1657 C CA . TYR B 1 68 ? 7.711 -1.037 6.621 1 90.69 68 TYR B CA 1
ATOM 1658 C C . TYR B 1 68 ? 7.59 0.277 5.859 1 90.69 68 TYR B C 1
ATOM 1660 O O . TYR B 1 68 ? 7.086 0.304 4.734 1 90.69 68 TYR B O 1
ATOM 1668 N N . ALA B 1 69 ? 8.055 1.373 6.414 1 92.12 69 ALA B N 1
ATOM 1669 C CA . ALA B 1 69 ? 7.906 2.682 5.781 1 92.12 69 ALA B CA 1
ATOM 1670 C C . ALA B 1 69 ? 8.578 2.711 4.41 1 92.12 69 ALA B C 1
ATOM 1672 O O . ALA B 1 69 ? 8.008 3.23 3.447 1 92.12 69 ALA B O 1
ATOM 1673 N N . SER B 1 70 ? 9.703 2.15 4.316 1 89.44 70 SER B N 1
ATOM 1674 C CA . SER B 1 70 ? 10.438 2.133 3.053 1 89.44 70 SER B CA 1
ATOM 1675 C C . SER B 1 70 ? 9.656 1.403 1.968 1 89.44 70 SER B C 1
ATOM 1677 O O . SER B 1 70 ? 9.477 1.925 0.865 1 89.44 70 SER B O 1
ATOM 1679 N N . THR B 1 71 ? 9.195 0.237 2.324 1 89.25 71 THR B N 1
ATOM 1680 C CA . THR B 1 71 ? 8.422 -0.562 1.383 1 89.25 71 THR B CA 1
ATOM 1681 C C . THR B 1 71 ? 7.145 0.167 0.979 1 89.25 71 THR B C 1
ATOM 1683 O O . THR B 1 71 ? 6.809 0.236 -0.206 1 89.25 71 THR B O 1
ATOM 1686 N N . LEU B 1 72 ? 6.5 0.78 1.942 1 92.25 72 LEU B N 1
ATOM 1687 C CA . LEU B 1 72 ? 5.254 1.494 1.682 1 92.25 72 LEU B CA 1
ATOM 1688 C C . LEU B 1 72 ? 5.496 2.689 0.766 1 92.25 72 LEU B C 1
ATOM 1690 O O . LEU B 1 72 ? 4.758 2.893 -0.203 1 92.25 72 LEU B O 1
ATOM 1694 N N . ILE B 1 73 ? 6.512 3.436 1.006 1 93.12 73 ILE B N 1
ATOM 1695 C CA . ILE B 1 73 ? 6.816 4.629 0.225 1 93.12 73 ILE B CA 1
ATOM 1696 C C . ILE B 1 73 ? 7.203 4.234 -1.198 1 93.12 73 ILE B C 1
ATOM 1698 O O . ILE B 1 73 ? 6.711 4.816 -2.168 1 93.12 73 ILE B O 1
ATOM 1702 N N . GLN B 1 74 ? 7.969 3.25 -1.316 1 91.06 74 GLN B N 1
ATOM 1703 C CA . GLN B 1 74 ? 8.391 2.812 -2.643 1 91.06 74 GLN B CA 1
ATOM 1704 C C . GLN B 1 74 ? 7.211 2.291 -3.453 1 91.06 74 GLN B C 1
ATOM 1706 O O . GLN B 1 74 ? 7.074 2.607 -4.637 1 91.06 74 GLN B O 1
ATOM 1711 N N . THR B 1 75 ? 6.414 1.539 -2.762 1 93.19 75 THR B N 1
ATOM 1712 C CA . THR B 1 75 ? 5.203 1.038 -3.404 1 93.19 75 THR B CA 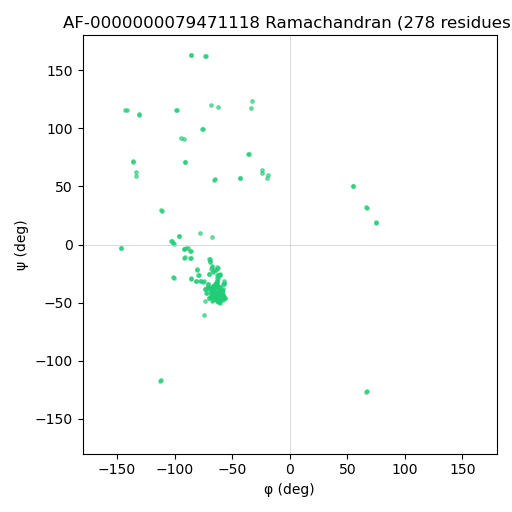1
ATOM 1713 C C . THR B 1 75 ? 4.344 2.191 -3.91 1 93.19 75 THR B C 1
ATOM 1715 O O . THR B 1 75 ? 3.848 2.154 -5.039 1 93.19 75 THR B O 1
ATOM 1718 N N . GLU B 1 76 ? 4.207 3.213 -3.115 1 94.81 76 GLU B N 1
ATOM 1719 C CA . GLU B 1 76 ? 3.365 4.34 -3.496 1 94.81 76 GLU B CA 1
ATOM 1720 C C . GLU B 1 76 ? 4.004 5.156 -4.617 1 94.81 76 GLU B C 1
ATOM 1722 O O . GLU B 1 76 ? 3.307 5.684 -5.484 1 94.81 76 GLU B O 1
ATOM 1727 N N . VAL B 1 77 ? 5.324 5.258 -4.641 1 93.94 77 VAL B N 1
ATOM 1728 C CA . VAL B 1 77 ? 6.023 5.961 -5.715 1 93.94 77 VAL B CA 1
ATOM 1729 C C . VAL B 1 77 ? 5.766 5.258 -7.047 1 93.94 77 VAL B C 1
ATOM 1731 O O . VAL B 1 77 ? 5.43 5.906 -8.039 1 93.94 77 VAL B O 1
ATOM 1734 N N . ILE B 1 78 ? 5.859 3.961 -7.059 1 93.19 78 ILE B N 1
ATOM 1735 C CA . ILE B 1 78 ? 5.66 3.182 -8.273 1 93.19 78 ILE B CA 1
ATOM 1736 C C . ILE B 1 78 ? 4.199 3.268 -8.711 1 93.19 78 ILE B C 1
ATOM 1738 O O . ILE B 1 78 ? 3.904 3.52 -9.875 1 93.19 78 ILE B O 1
ATOM 1742 N N . THR B 1 79 ? 3.268 3.125 -7.773 1 93.44 79 THR B N 1
ATOM 1743 C CA . THR B 1 79 ? 1.841 3.18 -8.078 1 93.44 79 THR B CA 1
ATOM 1744 C C . THR B 1 79 ? 1.463 4.539 -8.656 1 93.44 79 THR B C 1
ATOM 1746 O O . THR B 1 79 ? 0.768 4.613 -9.672 1 93.44 79 THR B O 1
ATOM 1749 N N . HIS B 1 80 ? 1.95 5.637 -8.047 1 95.25 80 HIS B N 1
ATOM 1750 C CA . HIS B 1 80 ? 1.63 6.98 -8.508 1 95.25 80 HIS B CA 1
ATOM 1751 C C . HIS B 1 80 ? 2.244 7.246 -9.883 1 95.25 80 HIS B C 1
ATOM 1753 O O . HIS B 1 80 ? 1.613 7.875 -10.734 1 95.25 80 HIS B O 1
ATOM 1759 N N . ALA B 1 81 ? 3.424 6.715 -10.086 1 92.44 81 ALA B N 1
ATOM 1760 C CA . ALA B 1 81 ? 4.047 6.828 -11.406 1 92.44 81 ALA B CA 1
ATOM 1761 C C . ALA B 1 81 ? 3.188 6.156 -12.469 1 92.44 81 ALA B C 1
ATOM 1763 O O . ALA B 1 81 ? 3.094 6.645 -13.602 1 92.44 81 ALA B O 1
ATOM 1764 N N . GLY B 1 82 ? 2.574 5.086 -12.148 1 91.94 82 GLY B N 1
ATOM 1765 C CA . GLY B 1 82 ? 1.677 4.387 -13.047 1 91.94 82 GLY B CA 1
ATOM 1766 C C . GLY B 1 82 ? 0.482 5.219 -13.469 1 91.94 82 GLY B C 1
ATOM 1767 O O . GLY B 1 82 ? -0.063 5.027 -14.562 1 91.94 82 GLY B O 1
ATOM 1768 N N . TYR B 1 83 ? 0.128 6.168 -12.617 1 92.19 83 TYR B N 1
ATOM 1769 C CA . TYR B 1 83 ? -0.962 7.082 -12.938 1 92.19 83 TYR B CA 1
ATOM 1770 C C . TYR B 1 83 ? -0.429 8.383 -13.523 1 92.19 83 TYR B C 1
ATOM 1772 O O . TYR B 1 83 ? -1.168 9.359 -13.656 1 92.19 83 TYR B O 1
ATOM 1780 N N . ASP B 1 84 ? 0.814 8.438 -13.781 1 92.94 84 ASP B N 1
ATOM 1781 C CA . ASP B 1 84 ? 1.5 9.609 -14.328 1 92.94 84 ASP B CA 1
ATOM 1782 C C . ASP B 1 84 ? 1.515 10.758 -13.32 1 92.94 84 ASP B C 1
ATOM 1784 O O . ASP B 1 84 ? 1.379 11.922 -13.695 1 92.94 84 ASP B O 1
ATOM 1788 N N . VAL B 1 85 ? 1.559 10.383 -12.062 1 93.88 85 VAL B N 1
ATOM 1789 C CA . VAL B 1 85 ? 1.753 11.328 -10.969 1 93.88 85 VAL B CA 1
ATOM 1790 C C . VAL B 1 85 ? 3.221 11.344 -10.547 1 93.88 85 VAL B C 1
ATOM 1792 O O . VAL B 1 85 ? 3.738 10.336 -10.055 1 93.88 85 VAL B O 1
ATOM 1795 N N . PRO B 1 86 ? 3.863 12.492 -10.734 1 91.81 86 PRO B N 1
ATOM 1796 C CA . PRO B 1 86 ? 5.305 12.492 -10.477 1 91.81 86 PRO B CA 1
ATOM 1797 C C . PRO B 1 86 ? 5.641 12.43 -8.992 1 91.81 86 PRO B C 1
ATOM 1799 O O . PRO B 1 86 ? 4.812 12.797 -8.148 1 91.81 86 PRO B O 1
ATOM 1802 N N . PRO B 1 87 ? 6.898 12.055 -8.648 1 92.44 87 PRO B N 1
ATOM 1803 C CA . PRO B 1 87 ? 7.266 11.82 -7.254 1 92.44 87 PRO B CA 1
ATOM 1804 C C . PRO B 1 87 ? 7.293 13.109 -6.426 1 92.44 87 PRO B C 1
ATOM 1806 O O . PRO B 1 87 ? 7.199 13.055 -5.199 1 92.44 87 PRO B O 1
ATOM 1809 N N . ASP B 1 88 ? 7.293 14.25 -7.039 1 93.56 88 ASP B N 1
ATOM 1810 C CA . ASP B 1 88 ? 7.309 15.5 -6.293 1 93.56 88 ASP B CA 1
ATOM 1811 C C . ASP B 1 88 ? 6.008 15.703 -5.52 1 93.56 88 ASP B C 1
ATOM 1813 O O . ASP B 1 88 ? 5.961 16.469 -4.555 1 93.56 88 ASP B O 1
ATOM 1817 N N . VAL B 1 89 ? 4.984 14.984 -5.93 1 95.5 89 VAL B N 1
ATOM 1818 C CA . VAL B 1 89 ? 3.682 15.109 -5.281 1 95.5 89 VAL B CA 1
ATOM 1819 C C . VAL B 1 89 ? 3.789 14.68 -3.82 1 95.5 89 VAL B C 1
ATOM 1821 O O . VAL B 1 89 ? 3.033 15.156 -2.969 1 95.5 89 VAL B O 1
ATOM 1824 N N . PHE B 1 90 ? 4.746 13.836 -3.557 1 96.31 90 PHE B N 1
ATOM 1825 C CA . PHE B 1 90 ? 4.875 13.336 -2.191 1 96.31 90 PHE B CA 1
ATOM 1826 C C . PHE B 1 90 ? 5.32 14.445 -1.25 1 96.31 90 PHE B C 1
ATOM 1828 O O . PHE B 1 90 ? 4.75 14.617 -0.17 1 96.31 90 PHE B O 1
ATOM 1835 N N . ALA B 1 91 ? 6.301 15.234 -1.675 1 96.56 91 ALA B N 1
ATOM 1836 C CA . ALA B 1 91 ? 6.719 16.375 -0.874 1 96.56 91 ALA B CA 1
ATOM 1837 C C . ALA B 1 91 ? 5.566 17.359 -0.668 1 96.56 91 ALA B C 1
ATOM 1839 O O . ALA B 1 91 ? 5.363 17.875 0.437 1 96.56 91 ALA B O 1
ATOM 1840 N N . ILE B 1 92 ? 4.84 17.547 -1.692 1 97.81 92 ILE B N 1
ATOM 1841 C CA . ILE B 1 92 ? 3.686 18.438 -1.635 1 97.81 92 ILE B CA 1
ATOM 1842 C C . ILE B 1 92 ? 2.674 17.906 -0.62 1 97.81 92 ILE B C 1
ATOM 1844 O O . ILE B 1 92 ? 2.195 18.656 0.236 1 97.81 92 ILE B O 1
ATOM 1848 N N . PHE B 1 93 ? 2.385 16.625 -0.709 1 98.5 93 PHE B N 1
ATOM 1849 C CA . PHE B 1 93 ? 1.364 16.031 0.145 1 98.5 93 PHE B CA 1
ATOM 1850 C C . PHE B 1 93 ? 1.804 16.047 1.604 1 98.5 93 PHE B C 1
ATOM 1852 O O . PHE B 1 93 ? 1.035 16.438 2.486 1 98.5 93 PHE B O 1
ATOM 1859 N N . PHE B 1 94 ? 3.018 15.617 1.897 1 98.12 94 PHE B N 1
ATOM 1860 C CA . PHE B 1 94 ? 3.52 15.633 3.266 1 98.12 94 PHE B CA 1
ATOM 1861 C C . PHE B 1 94 ? 3.51 17.047 3.832 1 98.12 94 PHE B C 1
ATOM 1863 O O . PHE B 1 94 ? 3.164 17.25 5 1 98.12 94 PHE B O 1
ATOM 1870 N N . SER B 1 95 ? 3.848 18.031 3.035 1 98.38 95 SER B N 1
ATOM 1871 C CA . SER B 1 95 ? 3.822 19.422 3.477 1 98.38 95 SER B CA 1
ATOM 1872 C C . SER B 1 95 ? 2.398 19.891 3.758 1 98.38 95 SER B C 1
ATOM 1874 O O . SER B 1 95 ? 2.16 20.641 4.707 1 98.38 95 SER B O 1
ATOM 1876 N N . THR B 1 96 ? 1.505 19.484 2.914 1 98.81 96 THR B N 1
ATOM 1877 C CA . THR B 1 96 ? 0.097 19.812 3.115 1 98.81 96 THR B CA 1
ATOM 1878 C C . THR B 1 96 ? -0.405 19.234 4.438 1 98.81 96 THR B C 1
ATOM 1880 O O . THR B 1 96 ? -1.104 19.922 5.191 1 98.81 96 THR B O 1
ATOM 1883 N N . VAL B 1 97 ? -0.019 17.984 4.734 1 98.75 97 VAL B N 1
ATOM 1884 C CA . VAL B 1 97 ? -0.398 17.328 5.98 1 98.75 97 VAL B CA 1
ATOM 1885 C C . VAL B 1 97 ? 0.15 18.125 7.168 1 98.75 97 VAL B C 1
ATOM 1887 O O . VAL B 1 97 ? -0.588 18.438 8.102 1 98.75 97 VAL B O 1
ATOM 1890 N N . ALA B 1 98 ? 1.399 18.531 7.09 1 98.75 98 ALA B N 1
ATOM 1891 C CA . ALA B 1 98 ? 2.025 19.266 8.188 1 98.75 98 ALA B CA 1
ATOM 1892 C C . ALA B 1 98 ? 1.349 20.609 8.406 1 98.75 98 ALA B C 1
ATOM 1894 O O . ALA B 1 98 ? 1.087 21.016 9.539 1 98.75 98 ALA B O 1
ATOM 1895 N N . ALA B 1 99 ? 1.063 21.266 7.336 1 98.75 99 ALA B N 1
ATOM 1896 C CA . ALA B 1 99 ? 0.416 22.578 7.43 1 98.75 99 ALA B CA 1
ATOM 1897 C C . ALA B 1 99 ? -0.982 22.453 8.031 1 98.75 99 ALA B C 1
ATOM 1899 O O . ALA B 1 99 ? -1.39 23.281 8.844 1 98.75 99 ALA B O 1
ATOM 1900 N N . THR B 1 100 ? -1.705 21.438 7.594 1 98.81 100 THR B N 1
ATOM 1901 C CA . THR B 1 100 ? -3.043 21.203 8.125 1 98.81 100 THR B CA 1
ATOM 1902 C C . THR B 1 100 ? -2.986 20.875 9.609 1 98.81 100 THR B C 1
ATOM 1904 O O . THR B 1 100 ? -3.779 21.391 10.398 1 98.81 100 THR B O 1
ATOM 1907 N N . LEU B 1 101 ? -2.016 20.031 9.977 1 98.69 101 LEU B N 1
ATOM 1908 C CA . LEU B 1 101 ? -1.824 19.688 11.383 1 98.69 101 LEU B CA 1
ATOM 1909 C C . LEU B 1 101 ? -1.534 20.938 12.211 1 98.69 101 LEU B C 1
ATOM 1911 O O . LEU B 1 101 ? -2.068 21.109 13.305 1 98.69 101 LEU B O 1
ATOM 1915 N N . LYS B 1 102 ? -0.718 21.797 11.688 1 98.75 102 LYS B N 1
ATOM 1916 C CA . LYS B 1 102 ? -0.38 23.031 12.383 1 98.75 102 LYS B CA 1
ATOM 1917 C C . LYS B 1 102 ? -1.63 23.859 12.672 1 98.75 102 LYS B C 1
ATOM 1919 O O . LYS B 1 102 ? -1.817 24.344 13.797 1 98.75 102 LYS B O 1
ATOM 1924 N N . ASP B 1 103 ? -2.461 23.953 11.711 1 98.62 103 ASP B N 1
ATOM 1925 C CA . ASP B 1 103 ? -3.689 24.719 11.875 1 98.62 103 ASP B CA 1
ATOM 1926 C C . ASP B 1 103 ? -4.605 24.078 12.922 1 98.62 103 ASP B C 1
ATOM 1928 O O . ASP B 1 103 ? -5.207 24.781 13.734 1 98.62 103 ASP B O 1
ATOM 1932 N N . VAL B 1 104 ? -4.762 22.797 12.891 1 98.69 104 VAL B N 1
ATOM 1933 C CA . VAL B 1 104 ? -5.672 22.062 13.766 1 98.69 104 VAL B CA 1
ATOM 1934 C C . VAL B 1 104 ? -5.156 22.109 15.203 1 98.69 104 VAL B C 1
ATOM 1936 O O . VAL B 1 104 ? -5.938 22.297 16.141 1 98.69 104 VAL B O 1
ATOM 1939 N N . VAL B 1 105 ? -3.812 21.953 15.336 1 98.38 105 VAL B N 1
ATOM 1940 C CA . VAL B 1 105 ? -3.205 21.938 16.656 1 98.38 105 VAL B CA 1
ATOM 1941 C C . VAL B 1 105 ? -3.244 23.344 17.25 1 98.38 105 VAL B C 1
ATOM 1943 O O . VAL B 1 105 ? -3.41 23.516 18.469 1 98.38 105 VAL B O 1
ATOM 1946 N N . GLY B 1 106 ? -3.045 24.375 16.359 1 97.75 106 GLY B N 1
ATOM 1947 C CA . GLY B 1 106 ? -3.207 25.766 16.766 1 97.75 106 GLY B CA 1
ATOM 1948 C C . GLY B 1 106 ? -2.16 26.219 17.766 1 97.75 106 GLY B C 1
ATOM 1949 O O . GLY B 1 106 ? -0.964 26 17.562 1 97.75 106 GLY B O 1
ATOM 1950 N N . GLY B 1 107 ? -2.602 26.75 18.906 1 97.75 107 GLY B N 1
ATOM 1951 C CA . GLY B 1 107 ? -1.74 27.375 19.906 1 97.75 107 GLY B CA 1
ATOM 1952 C C . GLY B 1 107 ? -0.751 26.406 20.516 1 97.75 107 GLY B C 1
ATOM 1953 O O . GLY B 1 107 ? 0.276 26.812 21.062 1 97.75 107 GLY B O 1
ATOM 1954 N N . ASP B 1 108 ? -1.007 25.141 20.406 1 98.25 108 ASP B N 1
ATOM 1955 C CA . ASP B 1 108 ? -0.14 24.141 21.016 1 98.25 108 ASP B CA 1
ATOM 1956 C C . ASP B 1 108 ? 0.963 23.703 20.062 1 98.25 108 ASP B C 1
ATOM 1958 O O . ASP B 1 108 ? 1.835 22.922 20.422 1 98.25 108 ASP B O 1
ATOM 1962 N N . TRP B 1 109 ? 0.925 24.25 18.828 1 98.62 109 TRP B N 1
ATOM 1963 C CA . TRP B 1 109 ? 2.029 24.047 17.891 1 98.62 109 TRP B CA 1
ATOM 1964 C C . TRP B 1 109 ? 3.232 24.906 18.281 1 98.62 109 TRP B C 1
ATOM 1966 O O . TRP B 1 109 ? 3.318 26.078 17.906 1 98.62 109 TRP B O 1
ATOM 1976 N N . THR B 1 110 ? 4.195 24.281 18.938 1 98.44 110 THR B N 1
ATOM 1977 C CA . THR B 1 110 ? 5.34 25 19.469 1 98.44 110 THR B CA 1
ATOM 1978 C C . THR B 1 110 ? 6.426 25.156 18.406 1 98.44 110 THR B C 1
ATOM 1980 O O . THR B 1 110 ? 6.426 24.438 17.406 1 98.44 110 THR B O 1
ATOM 1983 N N . PRO B 1 111 ? 7.348 26.078 18.672 1 98.31 111 PRO B N 1
ATOM 1984 C CA . PRO B 1 111 ? 8.492 26.172 17.766 1 98.31 111 PRO B CA 1
ATOM 1985 C C . PRO B 1 111 ? 9.266 24.859 17.656 1 98.31 111 PRO B C 1
ATOM 1987 O O . PRO B 1 111 ? 9.789 24.547 16.578 1 98.31 111 PRO B O 1
ATOM 1990 N N . ALA B 1 112 ? 9.336 24.125 18.719 1 98.38 112 ALA B N 1
ATOM 1991 C CA . ALA B 1 112 ? 10.031 22.844 18.719 1 98.38 112 ALA B CA 1
ATOM 1992 C C . ALA B 1 112 ? 9.312 21.844 17.812 1 98.38 112 ALA B C 1
ATOM 1994 O O . ALA B 1 112 ? 9.953 21.094 17.062 1 98.38 112 ALA B O 1
ATOM 1995 N N . ILE B 1 113 ? 7.996 21.797 17.891 1 98.62 113 ILE B N 1
ATOM 1996 C CA . ILE B 1 113 ? 7.203 20.938 17.016 1 98.62 113 ILE B CA 1
ATOM 1997 C C . ILE B 1 113 ? 7.422 21.344 15.57 1 98.62 113 ILE B C 1
ATOM 1999 O O . ILE B 1 113 ? 7.633 20.5 14.703 1 98.62 113 ILE B O 1
ATOM 2003 N N . ASP B 1 114 ? 7.414 22.641 15.336 1 98.69 114 ASP B N 1
ATOM 2004 C CA . ASP B 1 114 ? 7.605 23.156 13.984 1 98.69 114 ASP B CA 1
ATOM 2005 C C . ASP B 1 114 ? 8.953 22.703 13.406 1 98.69 114 ASP B C 1
ATOM 2007 O O . ASP B 1 114 ? 9.023 22.266 12.258 1 98.69 114 ASP B O 1
ATOM 2011 N N . GLN B 1 115 ? 9.953 22.797 14.18 1 98.44 115 GLN B N 1
ATOM 2012 C CA . GLN B 1 115 ? 11.289 22.406 13.758 1 98.44 115 GLN B CA 1
ATOM 2013 C C . GLN B 1 115 ? 11.367 20.891 13.508 1 98.44 115 GLN B C 1
ATOM 2015 O O . GLN B 1 115 ? 12.023 20.453 12.562 1 98.44 115 GLN B O 1
ATOM 2020 N N . ALA B 1 116 ? 10.742 20.125 14.391 1 98.56 116 ALA B N 1
ATOM 2021 C CA . ALA B 1 116 ? 10.719 18.672 14.227 1 98.56 116 ALA B CA 1
ATOM 2022 C C . ALA B 1 116 ? 10.078 18.281 12.898 1 98.56 116 ALA B C 1
ATOM 2024 O O . ALA B 1 116 ? 10.586 17.406 12.188 1 98.56 116 ALA B O 1
ATOM 2025 N N . TRP B 1 117 ? 9.031 18.969 12.523 1 98.69 117 TRP B N 1
ATOM 2026 C CA . TRP B 1 117 ? 8.336 18.672 11.273 1 98.69 117 TRP B CA 1
ATOM 2027 C C . TRP B 1 117 ? 9.156 19.141 10.07 1 98.69 117 TRP B C 1
ATOM 2029 O O . TRP B 1 117 ? 9.18 18.469 9.031 1 98.69 117 TRP B O 1
ATOM 2039 N N . THR B 1 118 ? 9.797 20.281 10.195 1 98.44 118 THR B N 1
ATOM 2040 C CA . THR B 1 118 ? 10.656 20.75 9.117 1 98.44 118 THR B CA 1
ATOM 2041 C C . THR B 1 118 ? 11.742 19.734 8.797 1 98.44 118 THR B C 1
ATOM 2043 O O . THR B 1 118 ? 11.984 19.422 7.633 1 98.44 118 THR B O 1
ATOM 2046 N N . LYS B 1 119 ? 12.305 19.219 9.82 1 98.25 119 LYS B N 1
ATOM 2047 C CA . LYS B 1 119 ? 13.352 18.219 9.641 1 98.25 119 LYS B CA 1
ATOM 2048 C C . LYS B 1 119 ? 12.773 16.922 9.062 1 98.25 119 LYS B C 1
ATOM 2050 O O . LYS B 1 119 ? 13.367 16.328 8.164 1 98.25 119 LYS B O 1
ATOM 2055 N N . LEU B 1 120 ? 11.664 16.469 9.594 1 98.12 120 LEU B N 1
ATOM 2056 C CA . LEU B 1 120 ? 11.023 15.258 9.102 1 98.12 120 LEU B CA 1
ATOM 2057 C C . LEU B 1 120 ? 10.719 15.383 7.609 1 98.12 120 LEU B C 1
ATOM 2059 O O . LEU B 1 120 ? 11.008 14.461 6.84 1 98.12 120 LEU B O 1
ATOM 2063 N N . LEU B 1 121 ? 10.164 16.516 7.207 1 98 121 LEU B N 1
ATOM 2064 C CA . LEU B 1 121 ? 9.789 16.719 5.816 1 98 121 LEU B CA 1
ATOM 2065 C C . LEU B 1 121 ? 11.008 16.688 4.906 1 98 121 LEU B C 1
ATOM 2067 O O . LEU B 1 121 ? 10.953 16.141 3.805 1 98 121 LEU B O 1
ATOM 2071 N N . ALA B 1 122 ? 12.102 17.234 5.375 1 97.06 122 ALA B N 1
ATOM 2072 C CA . ALA B 1 122 ? 13.352 17.188 4.609 1 97.06 122 ALA B CA 1
ATOM 2073 C C . ALA B 1 122 ? 13.852 15.758 4.477 1 97.06 122 ALA B C 1
ATOM 2075 O O . ALA B 1 122 ? 14.297 15.344 3.402 1 97.06 122 ALA B O 1
ATOM 2076 N N . ASP B 1 123 ? 13.781 15.016 5.543 1 95.31 123 ASP B N 1
ATOM 2077 C CA . ASP B 1 123 ? 14.227 13.625 5.531 1 95.31 123 ASP B CA 1
ATOM 2078 C C . ASP B 1 123 ? 13.375 12.781 4.594 1 95.31 123 ASP B C 1
ATOM 2080 O O . ASP B 1 123 ? 13.891 11.953 3.844 1 95.31 123 ASP B O 1
ATOM 2084 N N . LEU B 1 124 ? 12.07 12.961 4.652 1 95.75 124 LEU B N 1
ATOM 2085 C CA . LEU B 1 124 ? 11.164 12.211 3.793 1 95.75 124 LEU B CA 1
ATOM 2086 C C . LEU B 1 124 ? 11.391 12.555 2.326 1 95.75 124 LEU B C 1
ATOM 2088 O O . LEU B 1 124 ? 11.375 11.672 1.466 1 95.75 124 LEU B O 1
ATOM 2092 N N . ASP B 1 125 ? 11.562 13.82 2.068 1 95.38 125 ASP B N 1
ATOM 2093 C CA . ASP B 1 125 ? 11.852 14.242 0.7 1 95.38 125 ASP B CA 1
ATOM 2094 C C . ASP B 1 125 ? 13.125 13.586 0.181 1 95.38 125 ASP B C 1
ATOM 2096 O O . ASP B 1 125 ? 13.164 13.086 -0.946 1 95.38 125 ASP B O 1
ATOM 2100 N N . TYR B 1 126 ? 14.109 13.617 1.002 1 93.31 126 TYR B N 1
ATOM 2101 C CA . TYR B 1 126 ? 15.367 12.977 0.636 1 93.31 126 TYR B CA 1
ATOM 2102 C C . TYR B 1 126 ? 15.164 11.492 0.365 1 93.31 126 TYR B C 1
ATOM 2104 O O . TYR B 1 126 ? 15.672 10.961 -0.629 1 93.31 126 TYR B O 1
ATOM 2112 N N . TYR B 1 127 ? 14.445 10.859 1.188 1 91.56 127 TYR B N 1
ATOM 2113 C CA . TYR B 1 127 ? 14.211 9.422 1.067 1 91.56 127 TYR B CA 1
ATOM 2114 C C . TYR B 1 127 ? 13.484 9.102 -0.23 1 91.56 127 TYR B C 1
ATOM 2116 O O . TYR B 1 127 ? 13.836 8.141 -0.925 1 91.56 127 TYR B O 1
ATOM 2124 N N . VAL B 1 128 ? 12.445 9.852 -0.575 1 92 128 VAL B N 1
ATOM 2125 C CA . VAL B 1 128 ? 11.633 9.609 -1.761 1 92 128 VAL B CA 1
ATOM 2126 C C . VAL B 1 128 ? 12.477 9.812 -3.018 1 92 128 VAL B C 1
ATOM 2128 O O . VAL B 1 128 ? 12.328 9.07 -3.992 1 92 128 VAL B O 1
ATOM 2131 N N . THR B 1 129 ? 13.375 10.719 -2.936 1 89.56 129 THR B N 1
ATOM 2132 C CA . THR B 1 129 ? 14.148 11.07 -4.121 1 89.56 129 THR B CA 1
ATOM 2133 C C . THR B 1 129 ? 15.414 10.219 -4.207 1 89.56 129 THR B C 1
ATOM 2135 O O . THR B 1 129 ? 16.062 10.172 -5.254 1 89.56 129 THR B O 1
ATOM 2138 N N . HIS B 1 130 ? 15.711 9.461 -3.031 1 86.38 130 HIS B N 1
ATOM 2139 C CA . HIS B 1 130 ? 16.844 8.555 -2.969 1 86.38 130 HIS B CA 1
ATOM 2140 C C . HIS B 1 130 ? 16.453 7.211 -2.363 1 86.38 130 HIS B C 1
ATOM 2142 O O . HIS B 1 130 ? 16.969 6.82 -1.313 1 86.38 130 HIS B O 1
ATOM 2148 N N . PRO B 1 131 ? 15.523 6.336 -2.914 1 71.25 131 PRO B N 1
ATOM 2149 C CA . PRO B 1 131 ? 14.914 5.164 -2.283 1 71.25 131 PRO B CA 1
ATOM 2150 C C . PRO B 1 131 ? 15.906 4.031 -2.051 1 71.25 131 PRO B C 1
ATOM 2152 O O . PRO B 1 131 ? 15.664 3.152 -1.22 1 71.25 131 PRO B O 1
ATOM 2155 N N . ASN B 1 132 ? 17.141 3.938 -2.789 1 62.34 132 ASN B N 1
ATOM 2156 C CA . ASN B 1 132 ? 18.125 2.867 -2.674 1 62.34 132 ASN B CA 1
ATOM 2157 C C . ASN B 1 132 ? 18.984 3.027 -1.421 1 62.34 132 ASN B C 1
ATOM 2159 O O . ASN B 1 132 ? 20.078 2.482 -1.346 1 62.34 132 ASN B O 1
ATOM 2163 N N . GLN B 1 133 ? 18.672 3.877 -0.557 1 54.84 133 GLN B N 1
ATOM 2164 C CA . GLN B 1 133 ? 19.484 4.012 0.646 1 54.84 133 GLN B CA 1
ATOM 2165 C C . GLN B 1 133 ? 19.234 2.852 1.607 1 54.84 133 GLN B C 1
ATOM 2167 O O . GLN B 1 133 ? 20.047 2.615 2.514 1 54.84 133 GLN B O 1
ATOM 2172 N N . ALA B 1 134 ? 18.141 2.719 2.01 1 44.5 134 ALA B N 1
ATOM 2173 C CA . ALA B 1 134 ? 17.984 1.569 2.896 1 44.5 134 ALA B CA 1
ATOM 2174 C C . ALA B 1 134 ? 18.297 0.266 2.17 1 44.5 134 ALA B C 1
ATOM 2176 O O . ALA B 1 134 ? 18.016 0.131 0.975 1 44.5 134 ALA B O 1
ATOM 2177 N N . GLU B 1 135 ? 19.234 -0.514 2.514 1 43 135 GLU B N 1
ATOM 2178 C CA . GLU B 1 135 ? 19.641 -1.849 2.092 1 43 135 GLU B CA 1
ATOM 2179 C C . GLU B 1 135 ? 18.453 -2.697 1.682 1 43 135 GLU B C 1
ATOM 2181 O O . GLU B 1 135 ? 17.375 -2.594 2.277 1 43 135 GLU B O 1
ATOM 2186 N N . THR B 1 136 ? 18.375 -3.268 0.471 1 35.03 136 THR B N 1
ATOM 2187 C CA . THR B 1 136 ? 17.594 -4.223 -0.294 1 35.03 136 THR B CA 1
ATOM 2188 C C . THR B 1 136 ? 16.891 -5.207 0.635 1 35.03 136 THR B C 1
ATOM 2190 O O . THR B 1 136 ? 17.531 -5.996 1.324 1 35.03 136 THR B O 1
ATOM 2193 N N . VAL B 1 1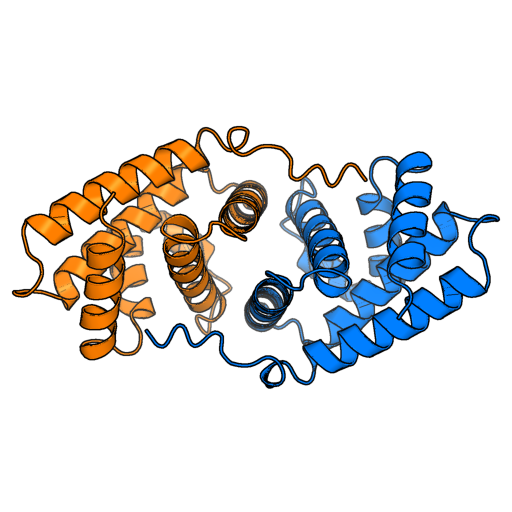37 ? 16.078 -4.871 1.465 1 35.59 137 VAL B N 1
ATOM 2194 C CA . VAL B 1 137 ? 15.555 -6.18 1.84 1 35.59 137 VAL B CA 1
ATOM 2195 C C . VAL B 1 137 ? 15.336 -7.027 0.588 1 35.59 137 VAL B C 1
ATOM 2197 O O . VAL B 1 137 ? 14.477 -6.719 -0.239 1 35.59 137 VAL B O 1
ATOM 2200 N N . GLY B 1 138 ? 16.281 -7.242 -0.178 1 31.86 138 GLY B N 1
ATOM 2201 C CA . GLY B 1 138 ? 16.453 -8.102 -1.341 1 31.86 138 GLY B CA 1
ATOM 2202 C C . GLY B 1 138 ? 15.438 -9.227 -1.402 1 31.86 138 GLY B C 1
ATOM 2203 O O . GLY B 1 138 ? 15.492 -10.164 -0.602 1 31.86 138 GLY B O 1
ATOM 2204 N N . VAL B 1 139 ? 14.195 -8.898 -1.402 1 31.67 139 VAL B N 1
ATOM 2205 C CA . VAL B 1 139 ? 13.57 -10.141 -1.826 1 31.67 139 VAL B CA 1
ATOM 2206 C C . VAL B 1 139 ? 13.992 -10.469 -3.258 1 31.67 139 VAL B C 1
ATOM 2208 O O . VAL B 1 139 ? 13.633 -9.758 -4.195 1 31.67 139 VAL B O 1
ATOM 2211 N N . THR B 1 140 ? 15.164 -10.586 -3.6 1 29.08 140 THR B N 1
ATOM 2212 C CA . THR B 1 140 ? 15.57 -11.211 -4.855 1 29.08 140 THR B CA 1
ATOM 2213 C C . THR B 1 140 ? 14.648 -12.383 -5.188 1 29.08 140 THR B C 1
ATOM 2215 O O . THR B 1 140 ? 14.641 -13.398 -4.48 1 29.08 140 THR B O 1
ATOM 2218 N N . VAL B 1 141 ? 13.438 -12.141 -5.699 1 26.52 141 VAL B N 1
ATOM 2219 C CA . VAL B 1 141 ? 12.852 -13.305 -6.363 1 26.52 141 VAL B CA 1
ATOM 2220 C C . VAL B 1 141 ? 13.422 -13.438 -7.773 1 26.52 141 VAL B C 1
ATOM 2222 O O . VAL B 1 141 ? 13.68 -12.43 -8.438 1 26.52 141 VAL B O 1
#

pLDDT: mean 91.4, std 15.26, range [26.47, 98.81]